Protein AF-A0A660TAH6-F1 (afdb_monomer)

Sequence (270 aa):
MLIKHVTWWMFFILLLLFPSLLIFPMGSRENIINGNNLYKEGNFEDAVLEYTEGLTKKSDYDLYYNRGVSNYKLGQFDKSFSDFEDAATYANTNKDQIKAVYNAGNSNFMMAETVKTENPGQAVDYYSKSVFQFERVLELDPDNADASYNLELSRLRLDEIKQQENEEQQEGDQQSDNESEDGQQDGEKQKSQDGSQQEDQQQQQQDQQQQQQDQQQDQQQNQEAAENSESSYLSKDISPEDILNEEARREEAVQLIISSGSGETVDKDW

Structure (mmCIF, N/CA/C/O backbone):
data_AF-A0A660TAH6-F1
#
_entry.id   AF-A0A660TAH6-F1
#
loop_
_atom_site.group_PDB
_atom_site.id
_atom_site.type_symbol
_atom_site.label_atom_id
_atom_site.label_alt_id
_atom_site.label_comp_id
_atom_site.label_asym_id
_atom_site.label_entity_id
_atom_site.label_seq_id
_atom_site.pdbx_PDB_ins_code
_atom_site.Cartn_x
_atom_site.Cartn_y
_atom_site.Cartn_z
_atom_site.occupancy
_atom_site.B_iso_or_equiv
_atom_site.auth_seq_id
_atom_site.auth_comp_id
_atom_site.auth_asym_id
_atom_site.auth_atom_id
_atom_site.pdbx_PDB_model_num
ATOM 1 N N . MET A 1 1 ? 62.257 -6.921 -48.182 1.00 58.84 1 MET A N 1
ATOM 2 C CA . MET A 1 1 ? 61.148 -7.900 -48.074 1.00 58.84 1 MET A CA 1
ATOM 3 C C . MET A 1 1 ? 60.687 -8.163 -46.628 1.00 58.84 1 MET A C 1
ATOM 5 O O . MET A 1 1 ? 59.969 -9.124 -46.419 1.00 58.84 1 MET A O 1
ATOM 9 N N . LEU A 1 2 ? 60.994 -7.308 -45.636 1.00 56.47 2 LEU A N 1
ATOM 10 C CA . LEU A 1 2 ? 60.616 -7.556 -44.227 1.00 56.47 2 LEU A CA 1
ATOM 11 C C . LEU A 1 2 ? 59.424 -6.733 -43.695 1.00 56.47 2 LEU A C 1
ATOM 13 O O . LEU A 1 2 ? 58.973 -6.970 -42.584 1.00 56.47 2 LEU A O 1
ATOM 17 N N . ILE A 1 3 ? 58.883 -5.788 -44.469 1.00 55.66 3 ILE A N 1
ATOM 18 C CA . ILE A 1 3 ? 57.869 -4.834 -43.968 1.00 55.66 3 ILE A CA 1
ATOM 19 C C . ILE A 1 3 ? 56.427 -5.344 -44.179 1.00 55.66 3 ILE A C 1
ATOM 21 O O . ILE A 1 3 ? 55.500 -4.875 -43.530 1.00 55.66 3 ILE A O 1
ATOM 25 N N . LYS A 1 4 ? 56.213 -6.358 -45.032 1.00 55.53 4 LYS A N 1
ATOM 26 C CA . LYS A 1 4 ? 54.862 -6.845 -45.381 1.00 55.53 4 LYS A CA 1
ATOM 27 C C . LYS A 1 4 ? 54.271 -7.880 -44.409 1.00 55.53 4 LYS A C 1
ATOM 29 O O . LYS A 1 4 ? 53.083 -8.156 -44.502 1.00 55.53 4 LYS A O 1
ATOM 34 N N . HIS A 1 5 ? 55.064 -8.442 -43.490 1.00 57.59 5 HIS A N 1
ATOM 35 C CA . HIS A 1 5 ? 54.592 -9.469 -42.545 1.00 57.59 5 HIS A CA 1
ATOM 36 C C . HIS A 1 5 ? 54.182 -8.917 -41.169 1.00 57.59 5 HIS A C 1
ATOM 38 O O . HIS A 1 5 ? 53.372 -9.538 -40.489 1.00 57.59 5 HIS A O 1
ATOM 44 N N . VAL A 1 6 ? 54.673 -7.735 -40.775 1.00 57.06 6 VAL A N 1
ATOM 45 C CA . VAL A 1 6 ? 54.362 -7.122 -39.465 1.00 57.06 6 VAL A CA 1
ATOM 46 C C . VAL A 1 6 ? 52.969 -6.478 -39.453 1.00 57.06 6 VAL A C 1
ATOM 48 O O . VAL A 1 6 ? 52.284 -6.481 -38.433 1.00 57.06 6 VAL A O 1
ATOM 51 N N . THR A 1 7 ? 52.492 -6.000 -40.605 1.00 55.22 7 THR A N 1
ATOM 52 C CA . THR A 1 7 ? 51.173 -5.359 -40.735 1.00 55.22 7 THR A CA 1
ATOM 53 C C . THR A 1 7 ? 50.003 -6.343 -40.657 1.00 55.22 7 THR A C 1
ATOM 55 O O . THR A 1 7 ? 48.910 -5.947 -40.266 1.00 55.22 7 THR A O 1
ATOM 58 N N . TRP A 1 8 ? 50.222 -7.628 -40.961 1.00 54.28 8 TRP A N 1
ATOM 59 C CA . TRP A 1 8 ? 49.196 -8.673 -40.829 1.00 54.28 8 TRP A CA 1
ATOM 60 C C . TRP A 1 8 ? 48.989 -9.116 -39.373 1.00 54.28 8 TRP A C 1
ATOM 62 O O . TRP A 1 8 ? 47.860 -9.357 -38.956 1.00 54.28 8 TRP A O 1
ATOM 72 N N . TRP A 1 9 ? 50.057 -9.148 -38.568 1.00 53.47 9 TRP A N 1
ATOM 73 C CA . TRP A 1 9 ? 49.976 -9.501 -37.145 1.00 53.47 9 TRP A CA 1
ATOM 74 C C . TRP A 1 9 ? 49.338 -8.397 -36.291 1.00 53.47 9 TRP A C 1
ATOM 76 O O . TRP A 1 9 ? 48.579 -8.699 -35.374 1.00 53.47 9 TRP A O 1
ATOM 86 N N . MET A 1 10 ? 49.552 -7.119 -36.627 1.00 55.16 10 MET A N 1
ATOM 87 C CA . MET A 1 10 ? 48.864 -6.013 -35.943 1.00 55.16 10 MET A CA 1
ATOM 88 C C . MET A 1 10 ? 47.363 -5.932 -36.268 1.00 55.16 10 MET A C 1
ATOM 90 O O . MET A 1 10 ? 46.598 -5.445 -35.441 1.00 55.16 10 MET A O 1
ATOM 94 N N . PHE A 1 11 ? 46.921 -6.447 -37.421 1.00 53.78 11 PHE A N 1
ATOM 95 C CA . PHE A 1 11 ? 45.492 -6.551 -37.751 1.00 53.78 11 PHE A CA 1
ATOM 96 C C . PHE A 1 11 ? 44.803 -7.716 -37.017 1.00 53.78 11 PHE A C 1
ATOM 98 O O . PHE A 1 11 ? 43.630 -7.614 -36.670 1.00 53.78 11 PHE A O 1
ATOM 105 N N . PHE A 1 12 ? 45.534 -8.796 -36.720 1.00 53.62 12 PHE A N 1
ATOM 106 C CA . PHE A 1 12 ? 45.007 -9.952 -35.982 1.00 53.62 12 PHE A CA 1
ATOM 107 C C . PHE A 1 12 ? 44.890 -9.709 -34.466 1.00 53.62 12 PHE A C 1
ATOM 109 O O . PHE A 1 12 ? 44.011 -10.271 -33.819 1.00 53.62 12 PHE A O 1
ATOM 116 N N . ILE A 1 13 ? 45.725 -8.833 -33.895 1.00 55.09 13 ILE A N 1
ATOM 117 C CA . ILE A 1 13 ? 45.677 -8.474 -32.464 1.00 55.09 13 ILE A CA 1
ATOM 118 C C . ILE A 1 13 ? 44.517 -7.510 -32.150 1.00 55.09 13 ILE A C 1
ATOM 120 O O . ILE A 1 13 ? 43.986 -7.532 -31.042 1.00 55.09 13 ILE A O 1
ATOM 124 N N . LEU A 1 14 ? 44.048 -6.724 -33.125 1.00 53.75 14 LEU A N 1
ATOM 125 C CA . LEU A 1 14 ? 42.900 -5.828 -32.932 1.00 53.75 14 LEU A CA 1
ATOM 126 C C . LEU A 1 14 ? 41.551 -6.576 -32.871 1.00 53.75 14 LEU A C 1
ATOM 128 O O . LEU A 1 14 ? 40.584 -6.048 -32.332 1.00 53.75 14 LEU A O 1
ATOM 132 N N . LEU A 1 15 ? 41.491 -7.808 -33.390 1.00 54.38 15 LEU A N 1
ATOM 133 C CA . LEU A 1 15 ? 40.275 -8.632 -33.443 1.00 54.38 15 LEU A CA 1
ATOM 134 C C . LEU A 1 15 ? 40.083 -9.514 -32.191 1.00 54.38 15 LEU A C 1
ATOM 136 O O . LEU A 1 15 ? 39.023 -10.100 -32.004 1.00 54.38 15 LEU A O 1
ATOM 140 N N . LEU A 1 16 ? 41.090 -9.575 -31.310 1.00 54.78 16 LEU A N 1
ATOM 141 C CA . LEU A 1 16 ? 41.059 -10.311 -30.036 1.00 54.78 16 LEU A CA 1
ATOM 142 C C . LEU A 1 16 ? 40.854 -9.407 -28.805 1.00 54.78 16 LEU A C 1
ATOM 144 O O . LEU A 1 16 ? 40.787 -9.913 -27.689 1.00 54.78 16 LEU A O 1
ATOM 148 N N . LEU A 1 17 ? 40.714 -8.089 -28.992 1.00 56.44 17 LEU A N 1
ATOM 149 C CA . LEU A 1 17 ? 40.420 -7.122 -27.920 1.00 56.44 17 LEU A CA 1
ATOM 150 C C . LEU A 1 17 ? 38.947 -6.671 -27.874 1.00 56.44 17 LEU A C 1
ATOM 152 O O . LEU A 1 17 ? 38.614 -5.772 -27.110 1.00 56.44 17 LEU A O 1
ATOM 156 N N . PHE A 1 18 ? 38.065 -7.281 -28.670 1.00 62.78 18 PHE A N 1
ATOM 157 C CA . PHE A 1 18 ? 36.638 -6.939 -28.722 1.00 62.78 18 PHE A CA 1
ATOM 158 C C . PHE A 1 18 ? 35.743 -8.182 -28.911 1.00 62.78 18 PHE A C 1
ATOM 160 O O . PHE A 1 18 ? 35.086 -8.336 -29.939 1.00 62.78 18 PHE A O 1
ATOM 167 N N . PRO A 1 19 ? 35.678 -9.078 -27.912 1.00 57.28 19 PRO A N 1
ATOM 168 C CA . PRO A 1 19 ? 34.374 -9.648 -27.591 1.00 57.28 19 PRO A CA 1
ATOM 169 C C . PRO A 1 19 ? 34.188 -9.717 -26.070 1.00 57.28 19 PRO A C 1
ATOM 171 O O . PRO A 1 19 ? 34.194 -10.787 -25.473 1.00 57.28 19 PRO A O 1
ATOM 174 N N . SER A 1 20 ? 34.059 -8.564 -25.417 1.00 58.59 20 SER A N 1
ATOM 175 C CA . SER A 1 20 ? 33.597 -8.506 -24.018 1.00 58.59 20 SER A CA 1
ATOM 176 C C . SER A 1 20 ? 32.600 -7.384 -23.735 1.00 58.59 20 SER A C 1
ATOM 178 O O . SER A 1 20 ? 32.032 -7.334 -22.650 1.00 58.59 20 SER A O 1
ATOM 180 N N . LEU A 1 21 ? 32.304 -6.525 -24.711 1.00 60.09 21 LEU A N 1
ATOM 181 C CA . LEU A 1 21 ? 31.201 -5.579 -24.623 1.00 60.09 21 LEU A CA 1
ATOM 182 C C . LEU A 1 21 ? 30.120 -6.045 -25.576 1.00 60.09 21 LEU A C 1
ATOM 184 O O . LEU A 1 21 ? 30.284 -5.893 -26.776 1.00 60.09 21 LEU A O 1
ATOM 188 N N . LEU A 1 22 ? 29.087 -6.672 -25.027 1.00 57.16 22 LEU A N 1
ATOM 189 C CA . LEU A 1 22 ? 27.671 -6.539 -25.384 1.00 57.16 22 LEU A CA 1
ATOM 190 C C . LEU A 1 22 ? 26.886 -7.608 -24.596 1.00 57.16 22 LEU A C 1
ATOM 192 O O . LEU A 1 22 ? 26.081 -8.350 -25.147 1.00 57.16 22 LEU A O 1
ATOM 196 N N . ILE A 1 23 ? 27.101 -7.689 -23.276 1.00 58.69 23 ILE A N 1
ATOM 197 C CA . ILE A 1 23 ? 26.006 -8.121 -22.404 1.00 58.69 23 ILE A CA 1
ATOM 198 C C . ILE A 1 23 ? 25.126 -6.879 -22.308 1.00 58.69 23 ILE A C 1
ATOM 200 O O . ILE A 1 23 ? 25.326 -6.036 -21.437 1.00 58.69 23 ILE A O 1
ATOM 204 N N . PHE A 1 24 ? 24.223 -6.695 -23.273 1.00 55.75 24 PHE A N 1
ATOM 205 C CA . PHE A 1 24 ? 23.071 -5.852 -22.995 1.00 55.75 24 PHE A CA 1
ATOM 206 C C . PHE A 1 24 ? 22.333 -6.578 -21.873 1.00 55.75 24 PHE A C 1
ATOM 208 O O . PHE A 1 24 ? 21.922 -7.719 -22.102 1.00 55.75 24 PHE A O 1
ATOM 215 N N . PRO A 1 25 ? 22.205 -6.007 -20.662 1.00 56.75 25 PRO A N 1
ATOM 216 C CA . PRO A 1 25 ? 21.247 -6.558 -19.725 1.00 56.75 25 PRO A CA 1
ATOM 217 C C . PRO A 1 25 ? 19.919 -6.600 -20.481 1.00 56.75 25 PRO A C 1
ATOM 219 O O . PRO A 1 25 ? 19.470 -5.559 -20.970 1.00 56.75 25 PRO A O 1
ATOM 222 N N . MET A 1 26 ? 19.339 -7.794 -20.663 1.00 56.72 26 MET A N 1
ATOM 223 C CA . MET A 1 26 ? 17.926 -7.875 -21.020 1.00 56.72 26 MET A CA 1
ATOM 224 C C . MET A 1 26 ? 17.222 -7.077 -19.932 1.00 56.72 26 MET A C 1
ATOM 226 O O . MET A 1 26 ? 17.282 -7.436 -18.756 1.00 56.72 26 MET A O 1
ATOM 230 N N . GLY A 1 27 ? 16.758 -5.885 -20.304 1.00 66.69 27 GLY A N 1
ATOM 231 C CA . GLY A 1 27 ? 16.282 -4.916 -19.335 1.00 66.69 27 GLY A CA 1
ATOM 232 C C . GLY A 1 27 ? 15.100 -5.502 -18.578 1.00 66.69 27 GLY A C 1
ATOM 233 O O . GLY A 1 27 ? 14.343 -6.298 -19.131 1.00 66.69 27 GLY A O 1
ATOM 234 N N . SER A 1 28 ? 14.893 -5.035 -17.350 1.00 84.75 28 SER A N 1
ATOM 235 C CA . SER A 1 28 ? 13.688 -5.294 -16.548 1.00 84.75 28 SER A CA 1
ATOM 236 C C . SER A 1 28 ? 12.370 -5.091 -17.314 1.00 84.75 28 SER A C 1
ATOM 238 O O . SER A 1 28 ? 11.336 -5.613 -16.918 1.00 84.75 28 SER A O 1
ATOM 240 N N . ARG A 1 29 ? 12.405 -4.369 -18.441 1.00 88.88 29 ARG A N 1
ATOM 241 C CA . ARG A 1 29 ? 11.282 -4.129 -19.348 1.00 88.88 29 ARG A CA 1
ATOM 242 C C . ARG A 1 29 ? 10.577 -5.395 -19.840 1.00 88.88 29 ARG A C 1
ATOM 244 O O . ARG A 1 29 ? 9.362 -5.352 -19.990 1.00 88.88 29 ARG A O 1
ATOM 251 N N . GLU A 1 30 ? 11.297 -6.480 -20.122 1.00 92.00 30 GLU A N 1
ATOM 252 C CA . GLU A 1 30 ? 10.646 -7.730 -20.551 1.00 92.00 30 GLU A CA 1
ATOM 253 C C . GLU A 1 30 ? 9.786 -8.310 -19.423 1.00 92.00 30 GLU A C 1
ATOM 255 O O . GLU A 1 30 ? 8.615 -8.604 -19.640 1.00 92.00 30 GLU A O 1
ATOM 260 N N . ASN A 1 31 ? 10.325 -8.348 -18.202 1.00 95.44 31 ASN A N 1
ATOM 261 C CA . ASN A 1 31 ? 9.593 -8.789 -17.017 1.00 95.44 31 ASN A CA 1
ATOM 262 C C . ASN A 1 31 ? 8.392 -7.887 -16.698 1.00 95.44 31 ASN A C 1
ATOM 264 O O . ASN A 1 31 ? 7.341 -8.392 -16.322 1.00 95.44 31 ASN A O 1
ATOM 268 N N . ILE A 1 32 ? 8.505 -6.567 -16.907 1.00 91.94 32 ILE A N 1
ATOM 269 C CA . ILE A 1 32 ? 7.355 -5.654 -16.785 1.00 91.94 32 ILE A CA 1
ATOM 270 C C . ILE A 1 32 ? 6.255 -6.047 -17.780 1.00 91.94 32 ILE A C 1
ATOM 272 O O . ILE A 1 32 ? 5.092 -6.133 -17.404 1.00 91.94 32 ILE A O 1
ATOM 276 N N . ILE A 1 33 ? 6.597 -6.298 -19.048 1.00 93.38 33 ILE A N 1
ATOM 277 C CA . ILE A 1 33 ? 5.606 -6.652 -20.077 1.00 93.38 33 ILE A CA 1
ATOM 278 C C . ILE A 1 33 ? 4.949 -8.002 -19.766 1.00 93.38 33 ILE A C 1
ATOM 280 O O . ILE A 1 33 ? 3.723 -8.097 -19.808 1.00 93.38 33 ILE A O 1
ATOM 284 N N . ASN A 1 34 ? 5.742 -9.024 -19.442 1.00 94.06 34 ASN A N 1
ATOM 285 C CA . ASN A 1 34 ? 5.233 -10.361 -19.136 1.00 94.06 34 ASN A CA 1
ATOM 286 C C . ASN A 1 34 ? 4.364 -10.349 -17.876 1.00 94.06 34 ASN A C 1
ATOM 288 O O . ASN A 1 34 ? 3.230 -10.821 -17.919 1.00 94.06 34 ASN A O 1
ATOM 292 N N . GLY A 1 35 ? 4.850 -9.729 -16.796 1.00 95.31 35 GLY A N 1
ATOM 293 C CA . GLY A 1 35 ? 4.089 -9.565 -15.561 1.00 95.31 35 GLY A CA 1
ATOM 294 C C . GLY A 1 35 ? 2.781 -8.804 -15.782 1.00 95.31 35 GLY A C 1
ATOM 295 O O . GLY A 1 35 ? 1.736 -9.235 -15.302 1.00 95.31 35 GLY A O 1
ATOM 296 N N . ASN A 1 36 ? 2.792 -7.732 -16.584 1.00 91.75 36 ASN A N 1
ATOM 297 C CA . ASN A 1 36 ? 1.577 -6.972 -16.892 1.00 91.75 36 ASN A CA 1
ATOM 298 C C . ASN A 1 36 ? 0.557 -7.812 -17.673 1.00 91.75 36 ASN A C 1
ATOM 300 O O . ASN A 1 36 ? -0.644 -7.668 -17.455 1.00 91.75 36 ASN A O 1
ATOM 304 N N . ASN A 1 37 ? 1.011 -8.671 -18.591 1.00 92.88 37 ASN A N 1
ATOM 305 C CA . ASN A 1 37 ? 0.124 -9.572 -19.329 1.00 92.88 37 ASN A CA 1
ATOM 306 C C . ASN A 1 37 ? -0.504 -10.613 -18.395 1.00 92.88 37 ASN A C 1
ATOM 308 O O . ASN A 1 37 ? -1.720 -10.775 -18.414 1.00 92.88 37 ASN A O 1
ATOM 312 N N . LEU A 1 38 ? 0.297 -11.239 -17.527 1.00 94.12 38 LEU A N 1
ATOM 313 C CA . LEU A 1 38 ? -0.190 -12.191 -16.524 1.00 94.12 38 LEU A CA 1
ATOM 314 C C . LEU A 1 38 ? -1.198 -11.543 -15.572 1.00 94.12 38 LEU A C 1
ATOM 316 O O . LEU A 1 38 ? -2.254 -12.112 -15.309 1.00 94.12 38 LEU A O 1
ATOM 320 N N . TYR A 1 39 ? -0.930 -10.313 -15.129 1.00 92.50 39 TYR A N 1
ATOM 321 C CA . TYR A 1 39 ? -1.874 -9.555 -14.313 1.00 92.50 39 TYR A CA 1
ATOM 322 C C . TYR A 1 39 ? -3.206 -9.332 -15.038 1.00 92.50 39 TYR A C 1
ATOM 324 O O . TYR A 1 39 ? -4.266 -9.547 -14.457 1.00 92.50 39 TYR A O 1
ATOM 332 N N . LYS A 1 40 ? -3.174 -8.913 -16.313 1.00 89.25 40 LYS A N 1
ATOM 333 C CA . LYS A 1 40 ? -4.391 -8.709 -17.123 1.00 89.25 40 LYS A CA 1
ATOM 334 C C . LYS A 1 40 ? -5.201 -9.998 -17.294 1.00 89.25 40 LYS A C 1
ATOM 336 O O . LYS A 1 40 ? -6.415 -9.931 -17.464 1.00 89.25 40 LYS A O 1
ATOM 341 N N . GLU A 1 41 ? -4.538 -11.149 -17.265 1.00 92.31 41 GLU A N 1
ATOM 342 C CA . GLU A 1 41 ? -5.166 -12.473 -17.309 1.00 92.31 41 GLU A CA 1
ATOM 343 C C . GLU A 1 41 ? -5.708 -12.933 -15.942 1.00 92.31 41 GLU A C 1
ATOM 345 O O . GLU A 1 41 ? -6.374 -13.962 -15.874 1.00 92.31 41 GLU A O 1
ATOM 350 N N . GLY A 1 42 ? -5.458 -12.178 -14.864 1.00 89.06 42 GLY A N 1
ATOM 351 C CA . GLY A 1 42 ? -5.821 -12.540 -13.490 1.00 89.06 42 GLY A CA 1
ATOM 352 C C . GLY A 1 42 ? -4.835 -13.498 -12.813 1.00 89.06 42 GLY A C 1
ATOM 353 O O . GLY A 1 42 ? -5.067 -13.911 -11.681 1.00 89.06 42 GLY A O 1
ATOM 354 N N . ASN A 1 43 ? -3.723 -13.834 -13.475 1.00 96.81 43 ASN A N 1
ATOM 355 C CA . ASN A 1 43 ? -2.677 -14.716 -12.955 1.00 96.81 43 ASN A CA 1
ATOM 356 C C . ASN A 1 43 ? -1.709 -13.912 -12.071 1.00 96.81 43 ASN A C 1
ATOM 358 O O . ASN A 1 43 ? -0.561 -13.649 -12.442 1.00 96.81 43 ASN A O 1
ATOM 362 N N . PHE A 1 44 ? -2.192 -13.453 -10.916 1.00 92.00 44 PHE A N 1
ATOM 363 C CA . PHE A 1 44 ? -1.457 -12.515 -10.064 1.00 92.00 44 PHE A CA 1
ATOM 364 C C . PHE A 1 44 ? -0.203 -13.132 -9.430 1.00 92.00 44 PHE A C 1
ATOM 366 O O . PHE A 1 44 ? 0.809 -12.444 -9.311 1.00 92.00 44 PHE A O 1
ATOM 373 N N . GLU A 1 45 ? -0.216 -14.417 -9.067 1.00 98.31 45 GLU A N 1
ATOM 374 C CA . GLU A 1 45 ? 0.961 -15.106 -8.527 1.00 98.31 45 GLU A CA 1
ATOM 375 C C . GLU A 1 45 ? 2.103 -15.158 -9.545 1.00 98.31 45 GLU A C 1
ATOM 377 O O . GLU A 1 45 ? 3.243 -14.820 -9.219 1.00 98.31 45 GLU A O 1
ATOM 382 N N . ASP A 1 46 ? 1.797 -15.524 -10.791 1.00 97.88 46 ASP A N 1
ATOM 383 C CA . ASP A 1 46 ? 2.791 -15.572 -11.8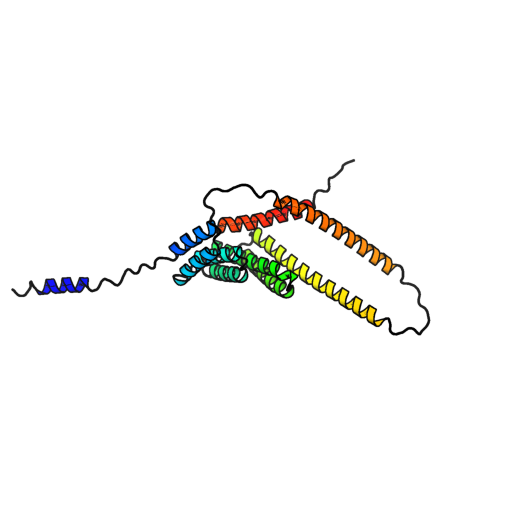63 1.00 97.88 46 ASP A CA 1
ATOM 384 C C . ASP A 1 46 ? 3.278 -14.160 -12.220 1.00 97.88 46 ASP A C 1
ATOM 386 O O . ASP A 1 46 ? 4.470 -13.955 -12.462 1.00 97.88 46 ASP A O 1
ATOM 390 N N . ALA A 1 47 ? 2.395 -13.156 -12.170 1.00 97.44 47 ALA A N 1
ATOM 391 C CA . ALA A 1 47 ? 2.793 -11.760 -12.327 1.00 97.44 47 ALA A CA 1
ATOM 392 C C . ALA A 1 47 ? 3.808 -11.338 -11.247 1.00 97.44 47 ALA A C 1
ATOM 394 O O . ALA A 1 47 ? 4.845 -10.753 -11.567 1.00 97.44 47 ALA A O 1
ATOM 395 N N . VAL A 1 48 ? 3.570 -11.694 -9.976 1.00 98.56 48 VAL A N 1
ATOM 396 C CA . VAL A 1 48 ? 4.515 -11.443 -8.871 1.00 98.56 48 VAL A CA 1
ATOM 397 C C . VAL A 1 48 ? 5.874 -12.096 -9.133 1.00 98.56 48 VAL A C 1
ATOM 399 O O . VAL A 1 48 ? 6.906 -11.479 -8.839 1.00 98.56 48 VAL A O 1
ATOM 402 N N . LEU A 1 49 ? 5.902 -13.315 -9.682 1.00 98.31 49 LEU A N 1
ATOM 403 C CA . LEU A 1 49 ? 7.148 -14.004 -10.030 1.00 98.31 49 LEU A CA 1
ATOM 404 C C . LEU A 1 49 ? 7.921 -13.260 -11.124 1.00 98.31 49 LEU A C 1
ATOM 406 O O . LEU A 1 49 ? 9.113 -13.004 -10.943 1.00 98.31 49 LEU A O 1
ATOM 410 N N . GLU A 1 50 ? 7.248 -12.840 -12.197 1.00 97.75 50 GLU A N 1
ATOM 411 C CA . GLU A 1 50 ? 7.864 -12.061 -13.277 1.00 97.75 50 GLU A CA 1
ATOM 412 C C . GLU A 1 50 ? 8.452 -10.744 -12.766 1.00 97.75 50 GLU A C 1
ATOM 414 O O . GLU A 1 50 ? 9.626 -10.446 -13.006 1.00 97.75 50 GLU A O 1
ATOM 419 N N . TYR A 1 51 ? 7.688 -9.969 -11.991 1.00 97.94 51 TYR A N 1
ATOM 420 C CA . TYR A 1 51 ? 8.208 -8.720 -11.433 1.00 97.94 51 TYR A CA 1
ATOM 421 C C . TYR A 1 51 ? 9.372 -8.964 -10.471 1.00 97.94 51 TYR A C 1
ATOM 423 O O . TYR A 1 51 ? 10.350 -8.217 -10.479 1.00 97.94 51 TYR A O 1
ATOM 431 N N . THR A 1 52 ? 9.311 -10.035 -9.674 1.00 98.31 52 THR A N 1
ATOM 432 C CA . THR A 1 52 ? 10.405 -10.420 -8.775 1.00 98.31 52 THR A CA 1
ATOM 433 C C . THR A 1 52 ? 11.672 -10.748 -9.555 1.00 98.31 52 THR A C 1
ATOM 435 O O . THR A 1 52 ? 12.744 -10.274 -9.179 1.00 98.31 52 THR A O 1
ATOM 438 N N . GLU A 1 53 ? 11.572 -11.486 -10.663 1.00 96.75 53 GLU A N 1
ATOM 439 C CA . GLU A 1 53 ? 12.715 -11.736 -11.543 1.00 96.75 53 GLU A CA 1
ATOM 440 C C . GLU A 1 53 ? 13.262 -10.424 -12.124 1.00 96.75 53 GLU A C 1
ATOM 442 O O . GLU A 1 53 ? 14.476 -10.198 -12.103 1.00 96.75 53 GLU A O 1
ATOM 447 N N . GLY A 1 54 ? 12.388 -9.518 -12.567 1.00 96.62 54 GLY A N 1
ATOM 448 C CA . GLY A 1 54 ? 12.779 -8.187 -13.028 1.00 96.62 54 GLY A CA 1
ATOM 449 C C . GLY A 1 54 ? 13.580 -7.408 -11.979 1.00 96.62 54 GLY A C 1
ATOM 450 O O . GLY A 1 54 ? 14.622 -6.826 -12.302 1.00 96.62 54 GLY A O 1
ATOM 451 N N . LEU A 1 55 ? 13.149 -7.457 -10.715 1.00 96.81 55 LEU A N 1
ATOM 452 C CA . LEU A 1 55 ? 13.807 -6.774 -9.596 1.00 96.81 55 LEU A CA 1
ATOM 453 C C . LEU A 1 55 ? 15.192 -7.351 -9.283 1.00 96.81 55 LEU A C 1
ATOM 455 O O . LEU A 1 55 ? 16.056 -6.614 -8.812 1.00 96.81 55 LEU A O 1
ATOM 459 N N . THR A 1 56 ? 15.463 -8.621 -9.616 1.00 96.31 56 THR A N 1
ATOM 460 C CA . THR A 1 56 ? 16.829 -9.178 -9.515 1.00 96.31 56 THR A CA 1
ATOM 461 C C . THR A 1 56 ? 17.805 -8.550 -10.514 1.00 96.31 56 THR A C 1
ATOM 463 O O . THR A 1 56 ? 19.016 -8.558 -10.284 1.00 96.31 56 THR A O 1
ATOM 466 N N . LYS A 1 57 ? 17.294 -8.001 -11.624 1.00 94.44 57 LYS A N 1
ATOM 467 C CA . LYS A 1 57 ? 18.092 -7.382 -12.694 1.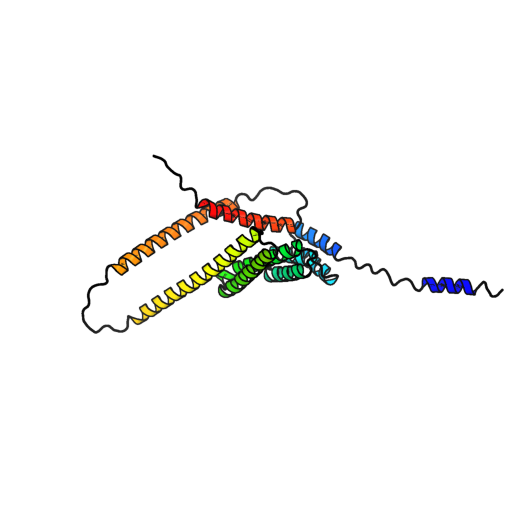00 94.44 57 LYS A CA 1
ATOM 468 C C . LYS A 1 57 ? 18.309 -5.897 -12.424 1.00 94.44 57 LYS A C 1
ATOM 470 O O . LYS A 1 57 ? 19.412 -5.390 -12.634 1.00 94.44 57 LYS A O 1
ATOM 475 N N . LYS A 1 58 ? 17.256 -5.193 -11.999 1.00 93.00 58 LYS A N 1
ATOM 476 C CA . LYS A 1 58 ? 17.286 -3.758 -11.702 1.00 93.00 58 LYS A CA 1
ATOM 477 C C . LYS A 1 58 ? 16.123 -3.374 -10.783 1.00 93.00 58 LYS A C 1
ATOM 479 O O . LYS A 1 58 ? 14.972 -3.607 -11.136 1.00 93.00 58 LYS A O 1
ATOM 484 N N . SER A 1 59 ? 16.426 -2.685 -9.684 1.00 94.88 59 SER A N 1
ATOM 485 C CA . SER A 1 59 ? 15.426 -1.963 -8.891 1.00 94.88 59 SER A CA 1
ATOM 486 C C . SER A 1 59 ? 14.785 -0.850 -9.721 1.00 94.88 59 SER A C 1
ATOM 488 O O . SER A 1 59 ? 15.483 -0.001 -10.285 1.00 94.88 59 SER A O 1
ATOM 490 N N . ASP A 1 60 ? 13.462 -0.879 -9.835 1.00 94.19 60 ASP A N 1
ATOM 491 C CA . ASP A 1 60 ? 12.713 -0.019 -10.745 1.00 94.19 60 ASP A CA 1
ATOM 492 C C . ASP A 1 60 ? 11.312 0.250 -10.191 1.00 94.19 60 ASP A C 1
ATOM 494 O O . ASP A 1 60 ? 10.680 -0.667 -9.664 1.00 94.19 60 ASP A O 1
ATOM 498 N N . TYR A 1 61 ? 10.843 1.493 -10.324 1.00 95.88 61 TYR A N 1
ATOM 499 C CA . TYR A 1 61 ? 9.517 1.910 -9.868 1.00 95.88 61 TYR A CA 1
ATOM 500 C C . TYR A 1 61 ? 8.412 1.001 -10.411 1.00 95.88 61 TYR A C 1
ATOM 502 O O . TYR A 1 61 ? 7.624 0.492 -9.621 1.00 95.88 61 TYR A O 1
ATOM 510 N N . ASP A 1 62 ? 8.384 0.745 -11.726 1.00 95.00 62 ASP A N 1
ATOM 511 C CA . ASP A 1 62 ? 7.287 -0.000 -12.359 1.00 95.00 62 ASP A CA 1
ATOM 512 C C . ASP A 1 62 ? 7.229 -1.441 -11.840 1.00 95.00 62 ASP A C 1
ATOM 514 O O . ASP A 1 62 ? 6.156 -1.998 -11.628 1.00 95.00 62 ASP A O 1
ATOM 518 N N . LEU A 1 63 ? 8.395 -2.049 -11.606 1.00 96.94 63 LEU A N 1
ATOM 519 C CA . LEU A 1 63 ? 8.479 -3.409 -11.086 1.00 96.94 63 LEU A CA 1
ATOM 520 C C . LEU A 1 63 ? 7.972 -3.507 -9.646 1.00 96.94 63 LEU A C 1
ATOM 522 O O . LEU A 1 63 ? 7.191 -4.406 -9.344 1.00 96.94 63 LEU A O 1
ATOM 526 N N . TYR A 1 64 ? 8.410 -2.602 -8.766 1.00 98.44 64 TYR A N 1
ATOM 527 C CA . TYR A 1 64 ? 7.932 -2.573 -7.385 1.00 98.44 64 TYR A CA 1
ATOM 528 C C . TYR A 1 64 ? 6.443 -2.248 -7.329 1.00 98.44 64 TYR A C 1
ATOM 530 O O . TYR A 1 64 ? 5.682 -2.984 -6.710 1.00 98.44 64 TYR A O 1
ATOM 538 N N . TYR A 1 65 ? 6.009 -1.209 -8.044 1.00 97.31 65 TYR A N 1
ATOM 539 C CA . TYR A 1 65 ? 4.615 -0.788 -8.071 1.00 97.31 65 TYR A CA 1
ATOM 540 C C . TYR A 1 65 ? 3.706 -1.916 -8.570 1.00 97.31 65 TYR A C 1
ATOM 542 O O . TYR A 1 65 ? 2.771 -2.300 -7.874 1.00 97.31 65 TYR A O 1
ATOM 550 N N . ASN A 1 66 ? 4.008 -2.524 -9.721 1.00 96.50 66 ASN A N 1
ATOM 551 C CA . ASN A 1 66 ? 3.151 -3.569 -10.287 1.00 96.50 66 ASN A CA 1
ATOM 552 C C . ASN A 1 66 ? 3.167 -4.862 -9.458 1.00 96.50 66 ASN A C 1
ATOM 554 O O . ASN A 1 66 ? 2.140 -5.548 -9.368 1.00 96.50 66 ASN A O 1
ATOM 558 N N . ARG A 1 67 ? 4.292 -5.192 -8.807 1.00 98.44 67 ARG A N 1
ATOM 559 C CA . ARG A 1 67 ? 4.337 -6.304 -7.849 1.00 98.44 67 ARG A CA 1
ATOM 560 C C . ARG A 1 67 ? 3.493 -6.013 -6.614 1.00 98.44 67 ARG A C 1
ATOM 562 O O . ARG A 1 67 ? 2.739 -6.892 -6.207 1.00 98.44 67 ARG A O 1
ATOM 569 N N . GLY A 1 68 ? 3.539 -4.783 -6.102 1.00 97.62 68 GLY A N 1
ATOM 570 C CA . GLY A 1 68 ? 2.687 -4.319 -5.009 1.00 97.62 68 GLY A CA 1
ATOM 571 C C . GLY A 1 68 ? 1.208 -4.458 -5.348 1.00 97.62 68 GLY A C 1
ATOM 572 O O . GLY A 1 68 ? 0.474 -5.122 -4.623 1.00 97.62 68 GLY A O 1
ATOM 573 N N . VAL A 1 69 ? 0.791 -3.971 -6.521 1.00 94.88 69 VAL A N 1
ATOM 574 C CA . VAL A 1 69 ? -0.589 -4.123 -7.019 1.00 94.88 69 VAL A CA 1
ATOM 575 C C . VAL A 1 69 ? -0.997 -5.601 -7.117 1.00 94.88 69 VAL A C 1
ATOM 577 O O . VAL A 1 69 ? -2.117 -5.965 -6.765 1.00 94.88 69 VAL A O 1
ATOM 580 N N . SER A 1 70 ? -0.100 -6.475 -7.574 1.00 95.50 70 SER A N 1
ATOM 581 C CA . SER A 1 70 ? -0.382 -7.916 -7.672 1.00 95.50 70 SER A CA 1
ATOM 582 C C . SER A 1 70 ? -0.501 -8.569 -6.294 1.00 95.50 70 SER A C 1
ATOM 584 O O . SER A 1 70 ? -1.418 -9.349 -6.059 1.00 95.50 70 SER A O 1
ATOM 586 N N . ASN A 1 71 ? 0.374 -8.208 -5.354 1.00 97.75 71 ASN A N 1
ATOM 587 C CA . ASN A 1 71 ? 0.292 -8.654 -3.965 1.00 97.75 71 ASN A CA 1
ATOM 588 C C . ASN A 1 71 ? -0.995 -8.165 -3.285 1.00 97.75 71 ASN A C 1
ATOM 590 O O . ASN A 1 71 ? -1.610 -8.934 -2.551 1.00 97.75 71 ASN A O 1
ATOM 594 N N . TYR A 1 72 ? -1.443 -6.938 -3.568 1.00 94.12 72 TYR A N 1
ATOM 595 C CA . TYR A 1 72 ? -2.719 -6.411 -3.081 1.00 94.12 72 TYR A CA 1
ATOM 596 C C . TYR A 1 72 ? -3.894 -7.275 -3.549 1.00 94.12 72 TYR A C 1
ATOM 598 O O . TYR A 1 72 ? -4.709 -7.705 -2.739 1.00 94.12 72 TYR A O 1
ATOM 606 N N . LYS A 1 73 ? -3.937 -7.610 -4.847 1.00 91.88 73 LYS A N 1
ATOM 607 C CA . LYS A 1 73 ? -4.969 -8.488 -5.427 1.00 91.88 73 LYS A CA 1
ATOM 608 C C . LYS A 1 73 ? -4.983 -9.894 -4.832 1.00 91.88 73 LYS A C 1
ATOM 610 O O . LYS A 1 73 ? -6.028 -10.532 -4.801 1.00 91.88 73 LYS A O 1
ATOM 615 N N . LEU A 1 74 ? -3.842 -10.361 -4.338 1.00 93.44 74 LEU A N 1
ATOM 616 C CA . LEU A 1 74 ? -3.709 -11.642 -3.646 1.00 93.44 74 LEU A CA 1
ATOM 617 C C . LEU A 1 74 ? -4.067 -11.574 -2.151 1.00 93.44 74 LEU A C 1
ATOM 619 O O . LEU A 1 74 ? -3.894 -12.570 -1.448 1.00 93.44 74 LEU A O 1
ATOM 623 N N . GLY A 1 75 ? -4.481 -10.411 -1.635 1.00 88.81 75 GLY A N 1
ATOM 624 C CA . GLY A 1 75 ? -4.686 -10.184 -0.201 1.00 88.81 75 GLY A CA 1
ATOM 625 C C . GLY A 1 75 ? -3.387 -10.195 0.615 1.00 88.81 75 GLY A C 1
ATOM 626 O O . GLY A 1 75 ? -3.410 -10.267 1.840 1.00 88.81 75 GLY A O 1
ATOM 627 N N . GLN A 1 76 ? -2.225 -10.139 -0.042 1.00 97.56 76 GLN A N 1
ATOM 628 C CA . GLN A 1 76 ? -0.907 -10.147 0.597 1.00 97.56 76 GLN A CA 1
ATOM 629 C C . GLN A 1 76 ? -0.513 -8.719 0.990 1.00 97.56 76 GLN A C 1
ATOM 631 O O . GLN A 1 76 ? 0.496 -8.180 0.525 1.00 97.56 76 GLN A O 1
ATOM 636 N N . PHE A 1 77 ? -1.333 -8.098 1.836 1.00 93.81 77 PHE A N 1
ATOM 637 C CA . PHE A 1 77 ? -1.291 -6.663 2.109 1.00 93.81 77 PHE A CA 1
ATOM 638 C C . PHE A 1 77 ? 0.031 -6.179 2.722 1.00 93.81 77 PHE A C 1
ATOM 640 O O . PHE A 1 77 ? 0.535 -5.137 2.308 1.00 93.81 77 PHE A O 1
ATOM 647 N N . ASP A 1 78 ? 0.675 -6.958 3.597 1.00 97.12 78 ASP A N 1
ATOM 648 C CA . ASP A 1 78 ? 2.005 -6.609 4.128 1.00 97.12 78 ASP A CA 1
ATOM 649 C C . ASP A 1 78 ? 3.082 -6.543 3.026 1.00 97.12 78 ASP A C 1
ATOM 651 O O . ASP A 1 78 ? 3.934 -5.652 3.017 1.00 97.12 78 ASP A O 1
ATOM 655 N N . LYS A 1 79 ? 3.050 -7.478 2.064 1.00 98.44 79 LYS A N 1
ATOM 656 C CA . LYS A 1 79 ? 3.994 -7.476 0.932 1.00 98.44 79 LYS A CA 1
ATOM 657 C C . LYS A 1 79 ? 3.687 -6.342 -0.034 1.00 98.44 79 LYS A C 1
ATOM 659 O O . LYS A 1 79 ? 4.610 -5.688 -0.506 1.00 98.44 79 LYS A O 1
ATOM 664 N N . SER A 1 80 ? 2.400 -6.105 -0.283 1.00 96.81 80 SER A N 1
ATOM 665 C CA . SER A 1 80 ? 1.910 -4.976 -1.071 1.00 96.81 80 SER A CA 1
ATOM 666 C C . SER A 1 80 ? 2.420 -3.650 -0.510 1.00 96.81 80 SER A C 1
ATOM 668 O O . SER A 1 80 ? 3.020 -2.860 -1.232 1.00 96.81 80 SER A O 1
ATOM 670 N N . PHE A 1 81 ? 2.277 -3.448 0.801 1.00 98.00 81 PHE A N 1
ATOM 671 C CA . PHE A 1 81 ? 2.800 -2.279 1.497 1.00 98.00 81 PHE A CA 1
ATOM 672 C C . PHE A 1 81 ? 4.313 -2.111 1.297 1.00 98.00 81 PHE A C 1
ATOM 674 O O . PHE A 1 81 ? 4.760 -1.036 0.899 1.00 98.00 81 PHE A O 1
ATOM 681 N N . SER A 1 82 ? 5.096 -3.172 1.528 1.00 98.62 82 SER A N 1
ATOM 682 C CA . SER A 1 82 ? 6.553 -3.124 1.348 1.00 98.62 82 SER A CA 1
ATOM 683 C C . SER A 1 82 ? 6.945 -2.770 -0.088 1.00 98.62 82 SER A C 1
ATOM 685 O O . SER A 1 82 ? 7.860 -1.978 -0.296 1.00 98.62 82 SER A O 1
ATOM 687 N N . ASP A 1 83 ? 6.254 -3.343 -1.072 1.00 98.75 83 ASP A N 1
ATOM 688 C CA . ASP A 1 83 ? 6.490 -3.058 -2.484 1.00 98.75 83 ASP A CA 1
ATOM 689 C C . ASP A 1 83 ? 6.148 -1.608 -2.839 1.00 98.75 83 ASP A C 1
ATOM 691 O O . ASP A 1 83 ? 6.869 -0.976 -3.608 1.00 98.75 83 ASP A O 1
ATOM 695 N N . PHE A 1 84 ? 5.085 -1.047 -2.264 1.00 98.31 84 PHE A N 1
ATOM 696 C CA . PHE A 1 84 ? 4.728 0.348 -2.493 1.00 98.31 84 PHE A CA 1
ATOM 697 C C . PHE A 1 84 ? 5.681 1.338 -1.809 1.00 98.31 84 PHE A C 1
ATOM 699 O O . PHE A 1 84 ? 5.984 2.375 -2.395 1.00 98.31 84 PHE A O 1
ATOM 706 N N . GLU A 1 85 ? 6.227 1.024 -0.634 1.00 98.56 85 GLU A N 1
ATOM 707 C CA . GLU A 1 85 ? 7.286 1.840 -0.013 1.00 98.56 85 GLU A CA 1
ATOM 708 C C . GLU A 1 85 ? 8.580 1.825 -0.847 1.00 98.56 85 GLU A C 1
ATOM 710 O O . GLU A 1 85 ? 9.201 2.874 -1.072 1.00 98.56 85 GLU A O 1
ATOM 715 N N . ASP A 1 86 ? 8.957 0.663 -1.386 1.00 98.62 86 ASP A N 1
ATOM 716 C CA . ASP A 1 86 ? 10.066 0.569 -2.335 1.00 98.62 86 ASP A CA 1
ATOM 717 C C . ASP A 1 86 ? 9.749 1.356 -3.619 1.00 98.62 86 ASP A C 1
ATOM 719 O O . ASP A 1 86 ? 10.568 2.158 -4.073 1.00 98.62 86 ASP A O 1
ATOM 723 N N . ALA A 1 87 ? 8.543 1.226 -4.180 1.00 98.31 87 ALA A N 1
ATOM 724 C CA . ALA A 1 87 ? 8.127 2.002 -5.347 1.00 98.31 87 ALA A CA 1
ATOM 725 C C . ALA A 1 87 ? 8.232 3.513 -5.084 1.00 98.31 87 ALA A C 1
ATOM 727 O O . ALA A 1 87 ? 8.838 4.229 -5.878 1.00 98.31 87 ALA A O 1
ATOM 728 N N . ALA A 1 88 ? 7.746 4.002 -3.941 1.00 97.81 88 ALA A N 1
ATOM 729 C CA . ALA A 1 88 ? 7.868 5.408 -3.557 1.00 97.81 88 ALA A CA 1
ATOM 730 C C . ALA A 1 88 ? 9.336 5.868 -3.466 1.00 97.81 88 ALA A C 1
ATOM 732 O O . ALA A 1 88 ? 9.644 7.011 -3.807 1.00 97.81 88 ALA A O 1
ATOM 733 N N . THR A 1 89 ? 10.247 4.978 -3.058 1.00 98.31 89 THR A N 1
ATOM 734 C CA . THR A 1 89 ? 11.697 5.232 -2.998 1.00 98.31 89 THR A CA 1
ATOM 735 C C . THR A 1 89 ? 12.334 5.333 -4.388 1.00 98.31 89 THR A C 1
ATOM 737 O O . THR A 1 89 ? 13.221 6.161 -4.601 1.00 98.31 89 THR A O 1
ATOM 740 N N . TYR A 1 90 ? 11.888 4.514 -5.346 1.00 97.25 90 TYR A N 1
ATOM 741 C CA . TYR A 1 90 ? 12.399 4.495 -6.726 1.00 97.25 90 TYR A CA 1
ATOM 742 C C . TYR A 1 90 ? 11.598 5.372 -7.702 1.00 97.25 90 TYR A C 1
ATOM 744 O O . TYR A 1 90 ? 11.874 5.358 -8.906 1.00 97.25 90 TYR A O 1
ATOM 752 N N . ALA A 1 91 ? 10.622 6.136 -7.210 1.00 96.81 91 ALA A N 1
ATOM 753 C CA . ALA A 1 91 ? 9.788 7.012 -8.018 1.00 96.81 91 ALA A CA 1
ATOM 754 C C . ALA A 1 91 ? 10.623 8.077 -8.753 1.00 96.81 91 ALA A C 1
ATOM 756 O O . ALA A 1 91 ? 11.483 8.742 -8.177 1.00 96.81 91 ALA A O 1
ATOM 757 N N . ASN A 1 92 ? 10.338 8.269 -10.045 1.00 93.94 92 ASN A N 1
ATOM 758 C CA . ASN A 1 92 ? 11.020 9.275 -10.870 1.00 93.94 92 ASN A CA 1
ATOM 759 C C . ASN A 1 92 ? 10.285 10.622 -10.890 1.00 93.94 92 ASN A C 1
ATOM 761 O O . ASN A 1 92 ? 10.841 11.628 -11.335 1.00 93.94 92 ASN A O 1
ATOM 765 N N . THR A 1 93 ? 9.025 10.643 -10.453 1.00 95.94 93 THR A N 1
ATOM 766 C CA . THR A 1 93 ? 8.174 11.831 -10.446 1.00 95.94 93 THR A CA 1
ATOM 767 C C . THR A 1 93 ? 7.386 11.922 -9.144 1.00 95.94 93 THR A C 1
ATOM 769 O O . THR A 1 93 ? 7.084 10.904 -8.523 1.00 95.94 93 THR A O 1
ATOM 772 N N . ASN A 1 94 ? 6.982 13.138 -8.763 1.00 93.88 94 ASN A N 1
ATOM 773 C CA . ASN A 1 94 ? 6.086 13.331 -7.618 1.00 93.88 94 ASN A CA 1
ATOM 774 C C . ASN A 1 94 ? 4.771 12.566 -7.802 1.00 93.88 94 ASN A C 1
ATOM 776 O O . ASN A 1 94 ? 4.249 12.020 -6.843 1.00 93.88 94 ASN A O 1
ATOM 780 N N . LYS A 1 95 ? 4.255 12.486 -9.035 1.00 92.94 95 LYS A N 1
ATOM 781 C CA . LYS A 1 95 ? 3.025 11.745 -9.335 1.00 92.94 95 LYS A CA 1
ATOM 782 C C . LYS A 1 95 ? 3.171 10.255 -9.018 1.00 92.94 95 LYS A C 1
ATOM 784 O O . LYS A 1 95 ? 2.266 9.670 -8.436 1.00 92.94 95 LYS A O 1
ATOM 789 N N . ASP A 1 96 ? 4.297 9.660 -9.391 1.00 93.44 96 ASP A N 1
ATOM 790 C CA . ASP A 1 96 ? 4.593 8.251 -9.114 1.00 93.44 96 ASP A CA 1
ATOM 791 C C . ASP A 1 96 ? 4.779 8.013 -7.611 1.00 93.44 96 ASP A C 1
ATOM 793 O O . ASP A 1 96 ? 4.248 7.053 -7.057 1.00 93.44 96 ASP A O 1
ATOM 797 N N . GLN A 1 97 ? 5.458 8.940 -6.929 1.00 96.25 97 GLN A N 1
ATOM 798 C CA . GLN A 1 97 ? 5.616 8.893 -5.479 1.00 96.25 97 GLN A CA 1
ATOM 799 C C . GLN A 1 97 ? 4.261 8.969 -4.761 1.00 96.25 97 GLN A C 1
ATOM 801 O O . GLN A 1 97 ? 3.985 8.129 -3.912 1.00 96.25 97 GLN A O 1
ATOM 806 N N . ILE A 1 98 ? 3.403 9.925 -5.131 1.00 93.06 98 ILE A N 1
ATOM 807 C CA . ILE A 1 98 ? 2.053 10.092 -4.572 1.00 93.06 98 ILE A CA 1
ATOM 808 C C . ILE A 1 98 ? 1.241 8.805 -4.730 1.00 93.06 98 ILE A C 1
ATOM 810 O O . ILE A 1 98 ? 0.677 8.320 -3.755 1.00 93.06 98 ILE A O 1
ATOM 814 N N . LYS A 1 99 ? 1.227 8.211 -5.930 1.00 91.19 99 LYS A N 1
ATOM 815 C CA . LYS A 1 99 ? 0.505 6.956 -6.190 1.00 91.19 99 LYS A CA 1
ATOM 816 C C . LYS A 1 99 ? 0.994 5.805 -5.320 1.00 91.19 99 LYS A C 1
ATOM 818 O O . LYS A 1 99 ? 0.185 5.049 -4.791 1.00 91.19 99 LYS A O 1
ATOM 823 N N . ALA A 1 100 ? 2.310 5.645 -5.204 1.00 95.12 100 ALA A N 1
ATOM 824 C CA . ALA A 1 100 ? 2.892 4.581 -4.402 1.00 95.12 100 ALA A CA 1
ATOM 825 C C . ALA A 1 100 ? 2.556 4.760 -2.913 1.00 95.12 100 ALA A C 1
ATOM 827 O O . ALA A 1 100 ? 2.075 3.827 -2.281 1.00 95.12 100 ALA A O 1
ATOM 828 N N . VAL A 1 101 ? 2.711 5.973 -2.375 1.00 97.38 101 VAL A N 1
ATOM 829 C CA . VAL A 1 101 ? 2.373 6.289 -0.976 1.00 97.38 101 VAL A CA 1
ATOM 830 C C . VAL A 1 101 ? 0.874 6.096 -0.706 1.00 97.38 101 VAL A C 1
ATOM 832 O O . VAL A 1 101 ? 0.509 5.475 0.290 1.00 97.38 101 VAL A O 1
ATOM 835 N N . TYR A 1 102 ? 0.001 6.536 -1.616 1.00 93.81 102 TYR A N 1
ATOM 836 C CA . TYR A 1 102 ? -1.446 6.325 -1.515 1.00 93.81 102 TYR A CA 1
ATOM 837 C C . TYR A 1 102 ? -1.801 4.831 -1.437 1.00 93.81 102 TYR A C 1
ATOM 839 O O . TYR A 1 102 ? -2.505 4.396 -0.525 1.00 93.81 102 TYR A O 1
ATOM 847 N N . ASN A 1 103 ? -1.236 4.011 -2.327 1.00 93.75 103 ASN A N 1
ATOM 848 C CA . ASN A 1 103 ? -1.486 2.570 -2.327 1.00 93.75 103 ASN A CA 1
ATOM 849 C C . ASN A 1 103 ? -0.846 1.833 -1.132 1.00 93.75 103 ASN A C 1
ATOM 851 O O . ASN A 1 103 ? -1.352 0.791 -0.702 1.00 93.75 103 ASN A O 1
ATOM 855 N N . ALA A 1 104 ? 0.234 2.369 -0.555 1.00 96.25 104 ALA A N 1
ATOM 856 C CA . ALA A 1 104 ? 0.775 1.901 0.719 1.00 96.25 104 ALA A CA 1
ATOM 857 C C . ALA A 1 104 ? -0.215 2.151 1.875 1.00 96.25 104 ALA A C 1
ATOM 859 O O . ALA A 1 104 ? -0.361 1.293 2.751 1.00 96.25 104 ALA A O 1
ATOM 860 N N . GLY A 1 105 ? -0.929 3.284 1.854 1.00 94.12 105 GLY A N 1
ATOM 861 C CA . GLY A 1 105 ? -2.051 3.572 2.755 1.00 94.12 105 GLY A CA 1
ATOM 862 C C . GLY A 1 105 ? -3.170 2.543 2.615 1.00 94.12 105 GLY A C 1
ATOM 863 O O . GLY A 1 105 ? -3.467 1.838 3.578 1.00 94.12 105 GLY A O 1
ATOM 864 N N . ASN A 1 106 ? -3.679 2.350 1.393 1.00 89.12 106 ASN A N 1
ATOM 865 C CA . ASN A 1 106 ? -4.718 1.351 1.101 1.00 89.12 106 ASN A CA 1
ATOM 866 C C . ASN A 1 106 ? -4.319 -0.065 1.551 1.00 89.12 106 ASN A C 1
ATOM 868 O O . ASN A 1 106 ? -5.128 -0.793 2.118 1.00 89.12 106 ASN A O 1
ATOM 872 N N . SER A 1 107 ? -3.058 -0.461 1.348 1.00 91.38 107 SER A N 1
ATOM 873 C CA . SER A 1 107 ? -2.569 -1.779 1.781 1.00 91.38 107 SER A CA 1
ATOM 874 C C . SER A 1 107 ? -2.653 -1.949 3.302 1.00 91.38 107 SER A C 1
ATOM 876 O O . SER A 1 107 ? -3.106 -2.985 3.779 1.00 91.38 107 SER A O 1
ATOM 878 N N . ASN A 1 108 ? -2.265 -0.931 4.076 1.00 97.06 108 ASN A N 1
ATOM 879 C CA . ASN A 1 108 ? -2.402 -0.980 5.533 1.00 97.06 108 ASN A CA 1
ATOM 880 C C . ASN A 1 108 ? -3.870 -0.945 5.971 1.00 97.06 108 ASN A C 1
ATOM 882 O O . ASN A 1 108 ? -4.234 -1.678 6.884 1.00 97.06 108 ASN A O 1
ATOM 886 N N . PHE A 1 109 ? -4.714 -0.143 5.314 1.00 91.56 109 PHE A N 1
ATOM 887 C CA . PHE A 1 109 ? -6.149 -0.112 5.595 1.00 91.56 109 PHE A CA 1
ATOM 888 C C . PHE A 1 109 ? -6.774 -1.501 5.440 1.00 91.56 109 PHE A C 1
ATOM 890 O O . PHE A 1 109 ? -7.395 -2.007 6.369 1.00 91.56 109 PHE A O 1
ATOM 897 N N . MET A 1 110 ? -6.528 -2.168 4.310 1.00 90.88 110 MET A N 1
ATOM 898 C CA . MET A 1 110 ? -7.057 -3.512 4.084 1.00 90.88 110 MET A CA 1
ATOM 899 C C . MET A 1 110 ? -6.503 -4.531 5.074 1.00 90.88 110 MET A C 1
ATOM 901 O O . MET A 1 110 ? -7.248 -5.375 5.561 1.00 90.88 110 MET A O 1
ATOM 905 N N . MET A 1 111 ? -5.220 -4.439 5.432 1.00 91.75 111 MET A N 1
ATOM 906 C CA . MET A 1 111 ? -4.654 -5.306 6.464 1.00 91.75 111 MET A CA 1
ATOM 907 C C . MET A 1 111 ? -5.368 -5.114 7.808 1.00 91.75 111 MET A C 1
ATOM 909 O O . MET A 1 111 ? -5.717 -6.096 8.464 1.00 91.75 111 MET A O 1
ATOM 913 N N . ALA A 1 112 ? -5.658 -3.868 8.188 1.00 92.75 112 ALA A N 1
ATOM 914 C CA . ALA A 1 112 ? -6.436 -3.568 9.381 1.00 92.75 112 ALA A CA 1
ATOM 915 C C . ALA A 1 112 ? -7.844 -4.176 9.301 1.00 92.75 112 ALA A C 1
ATOM 917 O O . ALA A 1 112 ? -8.262 -4.860 10.232 1.00 92.75 112 ALA A O 1
ATOM 918 N N . GLU A 1 113 ? -8.536 -4.010 8.172 1.00 87.88 113 GLU A N 1
ATOM 919 C CA . GLU A 1 113 ? -9.861 -4.591 7.934 1.00 87.88 113 GLU A CA 1
ATOM 920 C C . GLU A 1 113 ? -9.855 -6.128 8.035 1.00 87.8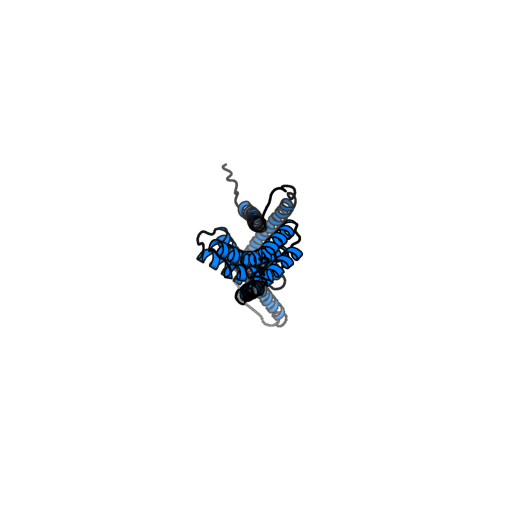8 113 GLU A C 1
ATOM 922 O O . GLU A 1 113 ? -10.798 -6.699 8.581 1.00 87.88 113 GLU A O 1
ATOM 927 N N . THR A 1 114 ? -8.784 -6.808 7.598 1.00 87.94 114 THR A N 1
ATOM 928 C CA . THR A 1 114 ? -8.687 -8.276 7.729 1.00 87.94 114 THR A CA 1
ATOM 929 C C . THR A 1 114 ? -8.499 -8.759 9.160 1.00 87.94 114 THR A C 1
ATOM 931 O O . THR A 1 114 ? -8.975 -9.839 9.499 1.00 87.94 114 THR A O 1
ATOM 934 N N . VAL A 1 115 ? -7.807 -7.987 10.003 1.00 93.31 115 VAL A N 1
ATOM 935 C CA . VAL A 1 115 ? -7.456 -8.427 11.360 1.00 93.31 115 VAL A CA 1
ATOM 936 C C . VAL A 1 115 ? -8.333 -7.800 12.437 1.00 93.31 115 VAL A C 1
ATOM 938 O O . VAL A 1 115 ? -8.263 -8.243 13.575 1.00 93.31 115 VAL A O 1
ATOM 941 N N . LYS A 1 116 ? -9.178 -6.807 12.124 1.00 90.44 116 LYS A N 1
ATOM 942 C CA . LYS A 1 116 ? -9.923 -6.028 13.134 1.00 90.44 116 LYS A CA 1
ATOM 943 C C . LYS A 1 116 ? -10.797 -6.862 14.062 1.00 90.44 116 LYS A C 1
ATOM 945 O O . LYS A 1 116 ? -10.931 -6.503 15.221 1.00 90.44 116 LYS A O 1
ATOM 950 N N . THR A 1 117 ? -11.367 -7.963 13.579 1.00 88.81 117 THR A N 1
ATOM 951 C CA . THR A 1 117 ? -12.234 -8.833 14.388 1.00 88.81 117 THR A CA 1
ATOM 952 C C . THR A 1 117 ? -11.442 -9.824 15.234 1.00 88.81 117 THR A C 1
ATOM 954 O O . THR A 1 117 ? -11.848 -10.151 16.341 1.00 88.81 117 THR A O 1
ATOM 957 N N . GLU A 1 118 ? -10.325 -10.335 14.711 1.00 92.25 118 GLU A N 1
ATOM 958 C CA . GLU A 1 118 ? -9.516 -11.363 15.381 1.00 92.25 118 GLU A CA 1
ATOM 959 C C . GLU A 1 118 ? -8.452 -10.757 16.305 1.00 92.25 118 GLU A C 1
ATOM 961 O O . GLU A 1 118 ? -8.077 -11.350 17.315 1.00 92.25 118 GLU A O 1
ATOM 966 N N . ASN A 1 119 ? -7.946 -9.580 15.943 1.00 93.75 119 ASN A N 1
ATOM 967 C CA . ASN A 1 119 ? -6.887 -8.863 16.633 1.00 93.75 119 ASN A CA 1
ATOM 968 C C . ASN A 1 119 ? -7.072 -7.334 16.497 1.00 93.75 119 ASN A C 1
ATOM 970 O O . ASN A 1 119 ? -6.343 -6.680 15.738 1.00 93.75 119 ASN A O 1
ATOM 974 N N . PRO A 1 120 ? -8.021 -6.743 17.251 1.00 92.19 120 PRO A N 1
ATOM 975 C CA . PRO A 1 120 ? -8.315 -5.308 17.203 1.00 92.19 120 PRO A CA 1
ATOM 976 C C . PRO A 1 120 ? -7.085 -4.430 17.464 1.00 92.19 120 PRO A C 1
ATOM 978 O O . PRO A 1 120 ? -6.858 -3.445 16.763 1.00 92.19 120 PRO A O 1
ATOM 981 N N . GLY A 1 121 ? -6.215 -4.834 18.396 1.00 92.75 121 GLY A N 1
ATOM 982 C CA . GLY A 1 121 ? -4.976 -4.110 18.689 1.00 92.75 121 GLY A CA 1
ATOM 983 C C . GLY A 1 121 ? -4.006 -4.064 17.502 1.00 92.75 121 GLY A C 1
ATOM 984 O O . GLY A 1 121 ? -3.362 -3.043 17.263 1.00 92.75 121 GLY A O 1
ATOM 985 N N . GLN A 1 122 ? -3.923 -5.139 16.712 1.00 94.56 122 GLN A N 1
ATOM 986 C CA . GLN A 1 122 ? -3.137 -5.133 15.478 1.00 94.56 122 GLN A CA 1
ATOM 987 C C . GLN A 1 122 ? -3.804 -4.286 14.386 1.00 94.56 122 GLN A C 1
ATOM 989 O O . GLN A 1 122 ? -3.106 -3.592 13.647 1.00 94.56 122 GLN A O 1
ATOM 994 N N . ALA A 1 123 ? -5.137 -4.278 14.304 1.00 93.69 123 ALA A N 1
ATOM 995 C CA . ALA A 1 123 ? -5.840 -3.389 13.383 1.00 93.69 123 ALA A CA 1
ATOM 996 C C . ALA A 1 123 ? -5.596 -1.911 13.708 1.00 93.69 123 ALA A C 1
ATOM 998 O O . ALA A 1 123 ? -5.400 -1.122 12.788 1.00 93.69 123 ALA A O 1
ATOM 999 N N . VAL A 1 124 ? -5.507 -1.536 14.989 1.00 96.31 124 VAL A N 1
ATOM 1000 C CA . VAL A 1 124 ? -5.140 -0.169 15.398 1.00 96.31 124 VAL A CA 1
ATOM 1001 C C . VAL A 1 124 ? -3.768 0.240 14.852 1.00 96.31 124 VAL A C 1
ATOM 1003 O O . VAL A 1 124 ? -3.622 1.353 14.339 1.00 96.31 124 VAL A O 1
ATOM 1006 N N . ASP A 1 125 ? -2.765 -0.641 14.908 1.00 96.81 125 ASP A N 1
ATOM 1007 C CA . ASP A 1 125 ? -1.436 -0.368 14.336 1.00 96.81 125 ASP A CA 1
ATOM 1008 C C . ASP A 1 125 ? -1.517 -0.146 12.816 1.00 96.81 125 ASP A C 1
ATOM 1010 O O . ASP A 1 125 ? -0.981 0.833 12.291 1.00 96.81 125 ASP A O 1
ATOM 1014 N N . TYR A 1 126 ? -2.251 -1.001 12.103 1.00 97.31 126 TYR A N 1
ATOM 1015 C CA . TYR A 1 126 ? -2.395 -0.882 10.655 1.00 97.31 126 TYR A CA 1
ATOM 1016 C C . TYR A 1 126 ? -3.228 0.333 10.218 1.00 97.31 126 TYR A C 1
ATOM 1018 O O . TYR A 1 126 ? -2.791 1.059 9.325 1.00 97.31 126 TYR A O 1
ATOM 1026 N N . TYR A 1 127 ? -4.351 0.654 10.866 1.00 94.44 127 TYR A N 1
ATOM 1027 C CA . TYR A 1 127 ? -5.066 1.900 10.565 1.00 94.44 127 TYR A CA 1
ATOM 1028 C C . TYR A 1 127 ? -4.212 3.132 10.875 1.00 94.44 127 TYR A C 1
ATOM 1030 O O . TYR A 1 127 ? -4.240 4.096 10.115 1.00 94.44 127 TYR A O 1
ATOM 1038 N N . SER A 1 128 ? -3.396 3.102 11.933 1.00 97.94 128 SER A N 1
ATOM 1039 C CA . SER A 1 128 ? -2.469 4.202 12.235 1.00 97.94 128 SER A CA 1
ATOM 1040 C C . SER A 1 128 ? -1.422 4.381 11.129 1.00 97.94 128 SER A C 1
ATOM 1042 O O . SER A 1 128 ? -1.131 5.508 10.725 1.00 97.94 128 SER A O 1
ATOM 1044 N N . LYS A 1 129 ? -0.890 3.280 10.580 1.00 97.88 129 LYS A N 1
ATOM 1045 C CA . LYS A 1 129 ? -0.011 3.326 9.399 1.00 97.88 129 LYS A CA 1
ATOM 1046 C C . LYS A 1 129 ? -0.743 3.850 8.167 1.00 97.88 129 LYS A C 1
ATOM 1048 O O . LYS A 1 129 ? -0.165 4.635 7.424 1.00 97.88 129 LYS A O 1
ATOM 1053 N N . SER A 1 130 ? -1.999 3.456 7.963 1.00 90.31 130 SER A N 1
ATOM 1054 C CA . SER A 1 130 ? -2.847 3.961 6.878 1.00 90.31 130 SER A CA 1
ATOM 1055 C C . SER A 1 130 ? -3.015 5.485 6.955 1.00 90.31 130 SER A C 1
ATOM 1057 O O . SER A 1 130 ? -2.687 6.188 6.000 1.00 90.31 130 SER A O 1
ATOM 1059 N N . VAL A 1 131 ? -3.404 6.004 8.129 1.00 96.75 131 VAL A N 1
ATOM 1060 C CA . VAL A 1 131 ? -3.494 7.446 8.427 1.00 96.75 131 VAL A CA 1
ATOM 1061 C C . VAL A 1 131 ? -2.195 8.162 8.062 1.00 96.75 131 VAL A C 1
ATOM 1063 O O . VAL A 1 131 ? -2.221 9.121 7.295 1.00 96.75 131 VAL A O 1
ATOM 1066 N N . PHE A 1 132 ? -1.057 7.659 8.547 1.00 98.38 132 PHE A N 1
ATOM 1067 C CA . PHE A 1 132 ? 0.251 8.252 8.268 1.00 98.38 132 PHE A CA 1
ATOM 1068 C C . PHE A 1 132 ? 0.555 8.334 6.764 1.00 98.38 132 PHE A C 1
ATOM 1070 O O . PHE A 1 132 ? 1.082 9.339 6.288 1.00 98.38 132 PHE A O 1
ATOM 1077 N N . GLN A 1 133 ? 0.218 7.298 5.993 1.00 96.69 133 GLN A N 1
ATOM 1078 C CA . GLN A 1 133 ? 0.465 7.300 4.552 1.00 96.69 133 GLN A CA 1
ATOM 1079 C C . GLN A 1 133 ? -0.449 8.279 3.806 1.00 96.69 133 GLN A C 1
ATOM 1081 O O . GLN A 1 133 ? 0.029 8.994 2.927 1.00 96.69 133 GLN A O 1
ATOM 1086 N N . PHE A 1 134 ? -1.728 8.393 4.169 1.00 92.50 134 PHE A N 1
ATOM 1087 C CA . PHE A 1 134 ? -2.604 9.391 3.544 1.00 92.50 134 PHE A CA 1
ATOM 1088 C C . PHE A 1 134 ? -2.235 10.826 3.924 1.00 92.50 134 PHE A C 1
ATOM 1090 O O . PHE A 1 134 ? -2.283 11.707 3.067 1.00 92.50 134 PHE A O 1
ATOM 1097 N N . GLU A 1 135 ? -1.772 11.069 5.152 1.00 97.81 135 GLU A N 1
ATOM 1098 C CA . GLU A 1 135 ? -1.200 12.367 5.533 1.00 97.81 135 GLU A CA 1
ATOM 1099 C C . GLU A 1 135 ? 0.001 12.719 4.645 1.00 97.81 135 GLU A C 1
ATOM 1101 O O . GLU A 1 135 ? 0.058 13.823 4.106 1.00 97.81 135 GLU A O 1
ATOM 1106 N N . ARG A 1 136 ? 0.902 11.761 4.380 1.00 98.06 136 ARG A N 1
ATOM 1107 C CA . ARG A 1 136 ? 2.013 11.954 3.431 1.00 98.06 136 ARG A CA 1
ATOM 1108 C C . ARG A 1 136 ? 1.544 12.255 2.007 1.00 98.06 136 ARG A C 1
ATOM 1110 O O . ARG A 1 136 ? 2.206 13.022 1.311 1.00 98.06 136 ARG A O 1
ATOM 1117 N N . VAL A 1 137 ? 0.434 11.670 1.549 1.00 92.38 137 VAL A N 1
ATOM 1118 C CA . VAL A 1 137 ? -0.145 12.033 0.244 1.00 92.38 137 VAL A CA 1
ATOM 1119 C C . VAL A 1 137 ? -0.580 13.495 0.249 1.00 92.38 137 VAL A C 1
ATOM 1121 O O . VAL A 1 137 ? -0.206 14.224 -0.663 1.00 92.38 137 VAL A O 1
ATOM 1124 N N . LEU A 1 138 ? -1.291 13.943 1.286 1.00 94.31 138 LEU A N 1
ATOM 1125 C CA . LEU A 1 138 ? -1.770 15.325 1.401 1.00 94.31 138 LEU A CA 1
ATOM 1126 C C . LEU A 1 138 ? -0.643 16.346 1.623 1.00 94.31 138 LEU A C 1
ATOM 1128 O O . LEU A 1 138 ? -0.787 17.513 1.269 1.00 94.31 138 LEU A O 1
ATOM 1132 N N . GLU A 1 139 ? 0.506 15.928 2.157 1.00 97.69 139 GLU A N 1
ATOM 1133 C CA . GLU A 1 139 ? 1.719 16.757 2.176 1.00 97.69 139 GLU A CA 1
ATOM 1134 C C . GLU A 1 139 ? 2.278 17.004 0.763 1.00 97.69 139 GLU A C 1
ATOM 1136 O O . GLU A 1 139 ? 2.812 18.082 0.484 1.00 97.69 139 GLU A O 1
ATOM 1141 N N . LEU A 1 140 ? 2.173 16.013 -0.129 1.00 92.50 140 LEU A N 1
ATOM 1142 C CA . LEU A 1 140 ? 2.669 16.076 -1.508 1.00 92.50 140 LEU A CA 1
ATOM 1143 C C . LEU A 1 140 ? 1.647 16.690 -2.480 1.00 92.50 140 LEU A C 1
ATOM 1145 O O . LEU A 1 140 ? 2.040 17.355 -3.441 1.00 92.50 140 LEU A O 1
ATOM 1149 N N . ASP A 1 141 ? 0.360 16.456 -2.232 1.00 94.31 141 ASP A N 1
ATOM 1150 C CA . ASP A 1 141 ? -0.789 16.893 -3.024 1.00 94.31 141 ASP A CA 1
ATOM 1151 C C . ASP A 1 141 ? -1.962 17.271 -2.095 1.00 94.31 141 ASP A C 1
ATOM 1153 O O . ASP A 1 141 ? -2.830 16.440 -1.815 1.00 94.31 141 ASP A O 1
ATOM 1157 N N . PRO A 1 142 ? -1.997 18.520 -1.588 1.00 96.38 142 PRO A N 1
ATOM 1158 C CA . PRO A 1 142 ? -3.000 18.956 -0.612 1.00 96.38 142 PRO A CA 1
ATOM 1159 C C . PRO A 1 142 ? -4.452 18.915 -1.100 1.00 96.38 142 PRO A C 1
ATOM 1161 O O . PRO A 1 142 ? -5.362 18.911 -0.275 1.00 96.38 142 PRO A O 1
ATOM 1164 N N . ASP A 1 143 ? -4.672 18.89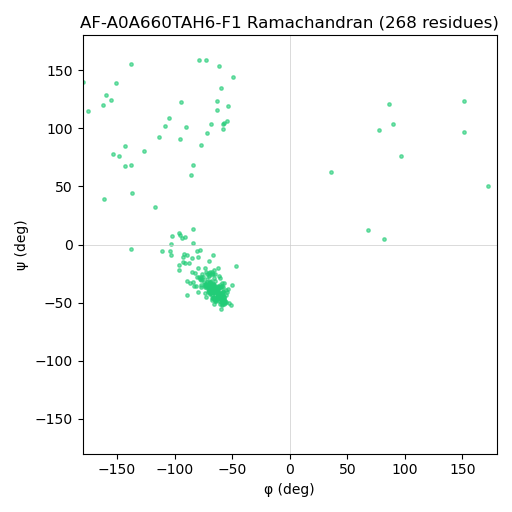7 -2.418 1.00 90.56 143 ASP A N 1
ATOM 1165 C CA . ASP A 1 143 ? -6.003 18.884 -3.035 1.00 90.56 143 ASP A CA 1
ATOM 1166 C C . ASP A 1 143 ? -6.462 17.455 -3.405 1.00 90.56 143 ASP A C 1
ATOM 1168 O O . ASP A 1 143 ? -7.470 17.278 -4.097 1.00 90.56 143 ASP A O 1
ATOM 1172 N N . ASN A 1 144 ? -5.736 16.420 -2.960 1.00 84.31 144 ASN A N 1
ATOM 1173 C CA . ASN A 1 144 ? -6.064 15.027 -3.243 1.00 84.31 144 ASN A CA 1
ATOM 1174 C C . ASN A 1 144 ? -7.315 14.572 -2.466 1.00 84.31 144 ASN A C 1
ATOM 1176 O O . ASN A 1 144 ? -7.242 14.180 -1.299 1.00 84.31 144 ASN A O 1
ATOM 1180 N N . ALA A 1 145 ? -8.475 14.637 -3.122 1.00 80.56 145 ALA A N 1
ATOM 1181 C CA . ALA A 1 145 ? -9.764 14.308 -2.514 1.00 80.56 145 ALA A CA 1
ATOM 1182 C C . ALA A 1 145 ? -9.829 12.856 -2.010 1.00 80.56 145 ALA A C 1
ATOM 1184 O O . ALA A 1 145 ? -10.287 12.626 -0.890 1.00 80.56 145 ALA A O 1
ATOM 1185 N N . ASP A 1 146 ? -9.312 11.908 -2.793 1.00 79.00 146 ASP A N 1
ATOM 1186 C CA . ASP A 1 146 ? -9.348 10.478 -2.472 1.00 79.00 146 ASP A CA 1
ATOM 1187 C C . ASP A 1 146 ? -8.518 10.187 -1.207 1.00 79.00 146 ASP A C 1
ATOM 1189 O O . ASP A 1 146 ? -8.961 9.481 -0.301 1.00 79.00 146 ASP A O 1
ATOM 1193 N N . ALA A 1 147 ? -7.328 10.787 -1.083 1.00 80.69 147 ALA A N 1
ATOM 1194 C CA . ALA A 1 147 ? -6.495 10.651 0.113 1.00 80.69 147 ALA A CA 1
ATOM 1195 C C . ALA A 1 147 ? -7.119 11.325 1.339 1.00 80.69 147 ALA A C 1
ATOM 1197 O O . ALA A 1 147 ? -7.059 10.770 2.435 1.00 80.69 147 ALA A O 1
ATOM 1198 N N . SER A 1 148 ? -7.743 12.496 1.168 1.00 77.81 148 SER A N 1
ATOM 1199 C CA . SER A 1 148 ? -8.461 13.163 2.258 1.00 77.81 148 SER A CA 1
ATOM 1200 C C . SER A 1 148 ? -9.621 12.314 2.764 1.00 77.81 148 SER A C 1
ATOM 1202 O O . SER A 1 148 ? -9.835 12.239 3.971 1.00 77.81 148 SER A O 1
ATOM 1204 N N . TYR A 1 149 ? -10.359 11.671 1.864 1.00 80.12 149 TYR A N 1
ATOM 1205 C CA . TYR A 1 149 ? -11.445 10.775 2.232 1.00 80.12 149 TYR A CA 1
ATOM 1206 C C . TYR A 1 149 ? -10.924 9.538 2.977 1.00 80.12 149 TYR A C 1
ATOM 1208 O O . TYR A 1 149 ? -11.373 9.256 4.089 1.00 80.12 149 TYR A O 1
ATOM 1216 N N . ASN A 1 150 ? -9.926 8.843 2.423 1.00 79.69 150 ASN A N 1
ATOM 1217 C CA . ASN A 1 150 ? -9.388 7.630 3.043 1.00 79.69 150 ASN A CA 1
ATOM 1218 C C . ASN A 1 150 ? -8.680 7.898 4.382 1.00 79.69 150 ASN A C 1
ATOM 1220 O O . ASN A 1 150 ? -8.681 7.036 5.267 1.00 79.69 150 ASN A O 1
ATOM 1224 N N . LEU A 1 151 ? -8.109 9.093 4.563 1.00 87.44 151 LEU A N 1
ATOM 1225 C CA . LEU A 1 151 ? -7.589 9.557 5.847 1.00 87.44 151 LEU A CA 1
ATOM 1226 C C . LEU A 1 151 ? -8.694 9.608 6.908 1.00 87.44 151 LEU A C 1
ATOM 1228 O O . LEU A 1 151 ? -8.532 9.040 7.989 1.00 87.44 151 LEU A O 1
ATOM 1232 N N . GLU A 1 152 ? -9.816 10.259 6.598 1.00 83.31 152 GLU A N 1
ATOM 1233 C CA . GLU A 1 152 ? -10.949 10.367 7.521 1.00 83.31 152 GLU A CA 1
ATOM 1234 C C . GLU A 1 152 ? -11.588 9.002 7.792 1.00 83.31 152 GLU A C 1
ATOM 1236 O O . GLU A 1 152 ? -11.882 8.682 8.942 1.00 83.31 152 GLU A O 1
ATOM 1241 N N . LEU A 1 153 ? -11.702 8.142 6.777 1.00 83.81 153 LEU A N 1
ATOM 1242 C CA . LEU A 1 153 ? -12.172 6.769 6.962 1.00 83.81 153 LEU A CA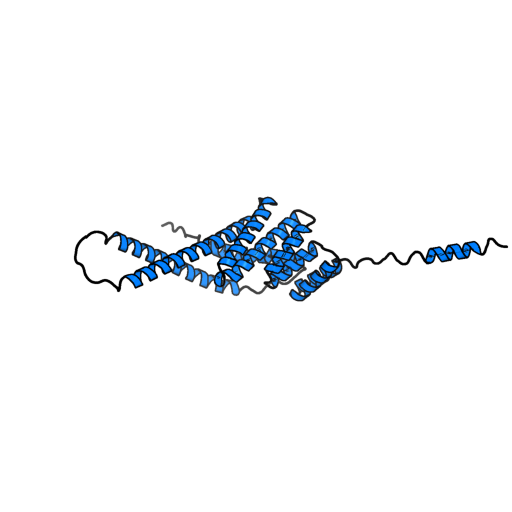 1
ATOM 1243 C C . LEU A 1 153 ? -11.244 5.962 7.886 1.00 83.81 153 LEU A C 1
ATOM 1245 O O . LEU A 1 153 ? -11.712 5.277 8.793 1.00 83.81 153 LEU A O 1
ATOM 1249 N N . SER A 1 154 ? -9.925 6.071 7.703 1.00 83.44 154 SER A N 1
ATOM 1250 C CA . SER A 1 154 ? -8.946 5.389 8.562 1.00 83.44 154 SER A CA 1
ATOM 1251 C C . SER A 1 154 ? -9.017 5.883 10.014 1.00 83.44 154 SER A C 1
ATOM 1253 O O . SER A 1 154 ? -8.882 5.088 10.944 1.00 83.44 154 SER A O 1
ATOM 1255 N N . ARG A 1 155 ? -9.259 7.185 10.227 1.00 86.69 155 ARG A N 1
ATOM 1256 C CA . ARG A 1 155 ? -9.469 7.771 11.564 1.00 86.69 155 ARG A CA 1
ATOM 1257 C C . ARG A 1 155 ? -10.772 7.296 12.198 1.00 86.69 155 ARG A C 1
ATOM 1259 O O . ARG A 1 155 ? -10.762 6.914 13.364 1.00 86.69 155 ARG A O 1
ATOM 1266 N N . LEU A 1 156 ? -11.857 7.247 11.427 1.00 83.94 156 LEU A N 1
ATOM 1267 C CA . LEU A 1 156 ? -13.145 6.741 11.895 1.00 83.94 156 LEU A CA 1
ATOM 1268 C C . LEU A 1 156 ? -13.020 5.299 12.401 1.00 83.94 156 LEU A C 1
ATOM 1270 O O . LEU A 1 156 ? -13.443 5.000 13.513 1.00 83.94 156 LEU A O 1
ATOM 1274 N N . ARG A 1 157 ? -12.360 4.423 11.633 1.00 85.56 157 ARG A N 1
ATOM 1275 C CA . ARG A 1 157 ? -12.125 3.026 12.032 1.00 85.56 157 ARG A CA 1
ATOM 1276 C C . ARG A 1 157 ? -11.297 2.894 13.312 1.00 85.56 157 ARG A C 1
ATOM 1278 O O . ARG A 1 157 ? -11.569 2.016 14.129 1.00 85.56 157 ARG A O 1
ATOM 1285 N N . LEU A 1 158 ? -10.306 3.767 13.514 1.00 85.81 158 LEU A N 1
ATOM 1286 C CA . LEU A 1 158 ? -9.543 3.816 14.768 1.00 85.81 158 LEU A CA 1
ATOM 1287 C C . LEU A 1 158 ? -10.422 4.171 15.965 1.00 85.81 158 LEU A C 1
ATOM 1289 O O . LEU A 1 158 ? -10.236 3.609 17.044 1.00 85.81 158 LEU A O 1
ATOM 1293 N N . ASP A 1 159 ? -11.333 5.121 15.792 1.00 86.25 159 ASP A N 1
ATOM 1294 C CA . ASP A 1 159 ? -12.214 5.565 16.867 1.00 86.25 159 ASP A CA 1
ATOM 1295 C C . ASP A 1 159 ? -13.299 4.525 17.174 1.00 86.25 159 ASP A C 1
ATOM 1297 O O . ASP A 1 159 ? -13.585 4.296 18.347 1.00 86.25 159 ASP A O 1
ATOM 1301 N N . GLU A 1 160 ? -13.822 3.831 16.158 1.00 85.75 160 GLU A N 1
ATOM 1302 C CA . GLU A 1 160 ? -14.756 2.707 16.322 1.00 85.75 160 GLU A CA 1
ATOM 1303 C C . GLU A 1 160 ? -14.161 1.591 17.193 1.00 85.75 160 GLU A C 1
ATOM 1305 O O . GLU A 1 160 ? -14.790 1.174 18.164 1.00 85.75 160 GLU A O 1
ATOM 1310 N N . ILE A 1 161 ? -12.927 1.149 16.911 1.00 87.88 161 ILE A N 1
ATOM 1311 C CA . ILE A 1 161 ? -12.276 0.093 17.709 1.00 87.88 161 ILE A CA 1
ATOM 1312 C C . ILE A 1 161 ? -12.082 0.542 19.163 1.00 87.88 161 ILE A C 1
ATOM 1314 O O . ILE A 1 161 ? -12.354 -0.216 20.089 1.00 87.88 161 ILE A O 1
ATOM 1318 N N . LYS A 1 162 ? -11.661 1.791 19.388 1.00 86.06 162 LYS A N 1
ATOM 1319 C CA . LYS A 1 162 ? -11.484 2.318 20.751 1.00 86.06 162 LYS A CA 1
ATOM 1320 C C . LYS A 1 162 ? -12.801 2.429 21.514 1.00 86.06 162 LYS A C 1
ATOM 1322 O O . LYS A 1 162 ? -12.806 2.292 22.734 1.00 86.06 162 LYS A O 1
ATOM 1327 N N . GLN A 1 163 ? -13.901 2.746 20.832 1.00 86.94 163 GLN A N 1
ATOM 1328 C CA . GLN A 1 163 ? -15.220 2.791 21.463 1.00 86.94 163 GLN A CA 1
ATOM 1329 C C . GLN A 1 163 ? -15.660 1.393 21.890 1.00 86.94 163 GLN A C 1
ATOM 1331 O O . GLN A 1 163 ? -16.030 1.225 23.048 1.00 86.94 163 GLN A O 1
ATOM 1336 N N . GLN A 1 164 ? -15.500 0.397 21.016 1.00 85.25 164 GLN A N 1
ATOM 1337 C CA . GLN A 1 164 ? -15.789 -1.003 21.339 1.00 85.25 164 GLN A CA 1
ATOM 1338 C C . GLN A 1 164 ? -14.978 -1.489 22.549 1.00 85.25 164 GLN A C 1
ATOM 1340 O O . GLN A 1 164 ? -15.546 -2.051 23.480 1.00 85.25 164 GLN A O 1
ATOM 1345 N N . GLU A 1 165 ? -13.676 -1.187 22.605 1.00 81.19 165 GLU A N 1
ATOM 1346 C CA . GLU A 1 165 ? -12.835 -1.540 23.761 1.00 81.19 165 GLU A CA 1
ATOM 1347 C C . GLU A 1 165 ? -13.324 -0.902 25.076 1.00 81.19 165 GLU A C 1
ATOM 1349 O O . GLU A 1 165 ? -13.244 -1.523 26.137 1.00 81.19 165 GLU A O 1
ATOM 1354 N N . ASN A 1 166 ? -13.830 0.334 25.032 1.00 79.56 166 ASN A N 1
ATOM 1355 C CA . ASN A 1 166 ? -14.348 1.016 26.221 1.00 79.56 166 ASN A CA 1
ATOM 1356 C C . ASN A 1 166 ? -15.701 0.449 26.678 1.00 79.56 166 ASN A C 1
ATOM 1358 O O . ASN A 1 166 ? -15.961 0.404 27.880 1.00 79.56 166 ASN A O 1
ATOM 1362 N N . GLU A 1 167 ? -16.561 0.042 25.743 1.00 81.31 167 GLU A N 1
ATOM 1363 C CA . GLU A 1 167 ? -17.853 -0.588 26.039 1.00 81.31 167 GLU A CA 1
ATOM 1364 C C . GLU A 1 167 ? -17.657 -1.971 26.675 1.00 81.31 167 GLU A C 1
ATOM 1366 O O . GLU A 1 167 ? -18.224 -2.238 27.735 1.00 81.31 167 GLU A O 1
ATOM 1371 N N . GLU A 1 168 ? -16.764 -2.800 26.123 1.00 74.75 168 GLU A N 1
ATOM 1372 C CA . GLU A 1 168 ? -16.420 -4.111 26.696 1.00 74.75 168 GLU A CA 1
ATOM 1373 C C . GLU A 1 168 ? -15.839 -3.996 28.118 1.00 74.75 168 GLU A C 1
ATOM 1375 O O . GLU A 1 168 ? -16.131 -4.822 28.988 1.00 74.75 168 GLU A O 1
ATOM 1380 N N . GLN A 1 169 ? -15.043 -2.955 28.392 1.00 70.75 169 GLN A N 1
ATOM 1381 C CA . GLN A 1 169 ? -14.528 -2.691 29.742 1.00 70.75 169 GLN A CA 1
ATOM 1382 C C . GLN A 1 169 ? -15.638 -2.300 30.725 1.00 70.75 169 GLN A C 1
ATOM 1384 O O . GLN A 1 169 ? -15.632 -2.760 31.867 1.00 70.75 169 GLN A O 1
ATOM 1389 N N . GLN A 1 170 ? -16.604 -1.484 30.296 1.00 69.38 170 GLN A N 1
ATOM 1390 C CA . GLN A 1 170 ? -17.719 -1.069 31.152 1.00 69.38 170 GLN A CA 1
ATOM 1391 C C . GLN A 1 170 ? -18.679 -2.224 31.463 1.00 69.38 170 GLN A C 1
ATOM 1393 O O . GLN A 1 170 ? -19.150 -2.324 32.597 1.00 69.38 170 GLN A O 1
ATOM 1398 N N . GLU A 1 171 ? -18.943 -3.114 30.503 1.00 64.62 171 GLU A N 1
ATOM 1399 C CA . GLU A 1 171 ? -19.746 -4.320 30.749 1.00 64.62 171 GLU A CA 1
ATOM 1400 C C . GLU A 1 171 ? -19.034 -5.299 31.698 1.00 64.62 171 GLU A C 1
ATOM 1402 O O . GLU A 1 171 ? -19.663 -5.845 32.609 1.00 64.62 171 GLU A O 1
ATOM 1407 N N . GLY A 1 172 ? -17.715 -5.471 31.551 1.00 59.59 172 GLY A N 1
ATOM 1408 C CA . GLY A 1 172 ? -16.913 -6.315 32.441 1.00 59.59 172 GLY A CA 1
ATOM 1409 C C . GLY A 1 172 ? -16.917 -5.847 33.902 1.00 59.59 172 GLY A C 1
ATOM 1410 O O . GLY A 1 172 ? -17.062 -6.668 34.812 1.00 59.59 172 GLY A O 1
ATOM 1411 N N . ASP A 1 173 ? -16.823 -4.535 34.136 1.00 59.12 173 ASP A N 1
ATOM 1412 C CA . ASP A 1 173 ? -16.852 -3.961 35.488 1.00 59.12 173 ASP A CA 1
ATOM 1413 C C . ASP A 1 173 ? -18.246 -4.091 36.138 1.00 59.12 173 ASP A C 1
ATOM 1415 O O . ASP A 1 173 ? -18.353 -4.483 37.303 1.00 59.12 173 ASP A O 1
ATOM 1419 N N . GLN A 1 174 ? -19.331 -3.876 35.382 1.00 55.62 174 GLN A N 1
ATOM 1420 C CA . GLN A 1 174 ? -20.705 -4.039 35.890 1.00 55.62 174 GLN A CA 1
ATOM 1421 C C . GLN A 1 174 ? -21.043 -5.492 36.261 1.00 55.62 174 GLN A C 1
ATOM 1423 O O . GLN A 1 174 ? -21.833 -5.743 37.177 1.00 55.62 174 GLN A O 1
ATOM 1428 N N . GLN A 1 175 ? -20.449 -6.467 35.572 1.00 52.53 175 GLN A N 1
ATOM 1429 C CA . GLN A 1 175 ? -20.661 -7.882 35.869 1.00 52.53 175 GLN A CA 1
ATOM 1430 C C . GLN A 1 175 ? -19.881 -8.335 37.116 1.00 52.53 175 GLN A C 1
ATOM 1432 O O . GLN A 1 175 ? -20.363 -9.188 37.864 1.00 52.53 175 GLN A O 1
ATOM 1437 N N . SER A 1 176 ? -18.731 -7.710 37.397 1.00 47.47 176 SER A N 1
ATOM 1438 C CA . SER A 1 176 ? -17.927 -7.980 38.594 1.00 47.47 176 SER A CA 1
ATOM 1439 C C . SER A 1 176 ? -18.524 -7.372 39.878 1.00 47.47 176 SER A C 1
ATOM 1441 O O . SER A 1 176 ? -18.343 -7.931 40.967 1.00 47.47 176 SER A O 1
ATOM 1443 N N . ASP A 1 177 ? -19.281 -6.277 39.763 1.00 50.22 177 ASP A N 1
ATOM 1444 C CA . ASP A 1 177 ? -20.018 -5.678 40.886 1.00 50.22 177 ASP A CA 1
ATOM 1445 C C . ASP A 1 177 ? -21.257 -6.509 41.281 1.00 50.22 177 ASP A C 1
ATOM 1447 O O . ASP A 1 177 ? -21.537 -6.673 42.469 1.00 50.22 177 ASP A O 1
ATOM 1451 N N . ASN A 1 178 ? -21.940 -7.145 40.320 1.00 46.34 178 ASN A N 1
ATOM 1452 C CA . ASN A 1 178 ? -23.097 -8.013 40.597 1.00 46.34 178 ASN A CA 1
ATOM 1453 C C . ASN A 1 178 ? -22.737 -9.356 41.268 1.00 46.34 178 ASN A C 1
ATOM 1455 O O . ASN A 1 178 ? -23.563 -9.917 41.986 1.00 46.34 178 ASN A O 1
ATOM 1459 N N . GLU A 1 179 ? -21.516 -9.878 41.096 1.00 45.81 179 GLU A N 1
ATOM 1460 C CA . GLU A 1 179 ? -21.054 -11.071 41.835 1.00 45.81 179 GLU A CA 1
ATOM 1461 C C . GLU A 1 179 ? -20.594 -10.751 43.270 1.00 45.81 179 GLU A C 1
ATOM 1463 O O . GLU A 1 179 ? -20.412 -11.659 44.086 1.00 45.81 179 GLU A O 1
ATOM 1468 N N . SER A 1 180 ? -20.454 -9.466 43.613 1.00 45.69 180 SER A N 1
ATOM 1469 C CA . SER A 1 180 ? -20.035 -9.015 44.945 1.00 45.69 180 SER A CA 1
ATOM 1470 C C . SER A 1 180 ? -21.209 -8.721 45.896 1.00 45.69 180 SER A C 1
ATOM 1472 O O . SER A 1 180 ? -20.987 -8.577 47.101 1.00 45.69 180 SER A O 1
ATOM 1474 N N . GLU A 1 181 ? -22.457 -8.680 45.408 1.00 47.12 181 GLU A N 1
ATOM 1475 C CA . GLU A 1 181 ? -23.642 -8.356 46.225 1.00 47.12 181 GLU A CA 1
ATOM 1476 C C . GLU A 1 181 ? -24.366 -9.564 46.861 1.00 47.12 181 GLU A C 1
ATOM 1478 O O . GLU A 1 181 ? -25.193 -9.366 47.753 1.00 47.12 181 GLU A O 1
ATOM 1483 N N . ASP A 1 182 ? -24.018 -10.819 46.543 1.00 42.16 182 ASP A N 1
ATOM 1484 C CA . ASP A 1 182 ? -24.679 -12.004 47.147 1.00 42.16 182 ASP A CA 1
ATOM 1485 C C . ASP A 1 182 ? -24.098 -12.409 48.529 1.00 42.16 182 ASP A C 1
ATOM 1487 O O . ASP A 1 182 ? -24.333 -13.500 49.054 1.00 42.16 182 ASP A O 1
ATOM 1491 N N . GLY A 1 183 ? -23.300 -11.527 49.146 1.00 45.22 183 GLY A N 1
ATOM 1492 C CA . GLY A 1 183 ? -22.497 -11.828 50.335 1.00 45.22 183 GLY A CA 1
ATOM 1493 C C . GLY A 1 183 ? -22.905 -11.174 51.658 1.00 45.22 183 GLY A C 1
ATOM 1494 O O . GLY A 1 183 ? -22.283 -11.494 52.671 1.00 45.22 183 GLY A O 1
ATOM 1495 N N . GLN A 1 184 ? -23.894 -10.271 51.713 1.00 42.47 184 GLN A N 1
ATOM 1496 C CA . GLN A 1 184 ? -24.171 -9.523 52.953 1.00 42.47 184 GLN A CA 1
ATOM 1497 C C . GLN A 1 184 ? -25.631 -9.047 53.087 1.00 42.47 184 GLN A C 1
ATOM 1499 O O . GLN A 1 184 ? -25.950 -7.869 52.956 1.00 42.47 184 GLN A O 1
ATOM 1504 N N . GLN A 1 185 ? -26.531 -9.965 53.454 1.00 42.34 185 GLN A N 1
ATOM 1505 C CA . GLN A 1 185 ? -27.790 -9.604 54.115 1.00 42.34 185 GLN A CA 1
ATOM 1506 C C . GLN A 1 185 ? -27.601 -9.601 55.635 1.00 42.34 185 GLN A C 1
ATOM 1508 O O . GLN A 1 185 ? -27.604 -10.657 56.257 1.00 42.34 185 GLN A O 1
ATOM 1513 N N . ASP A 1 186 ? -27.437 -8.411 56.219 1.00 37.31 186 ASP A N 1
ATOM 1514 C CA . ASP A 1 186 ? -28.019 -8.041 57.520 1.00 37.31 186 ASP A CA 1
ATOM 1515 C C . ASP A 1 186 ? -27.717 -6.562 57.835 1.00 37.31 186 ASP A C 1
ATOM 1517 O O . ASP A 1 186 ? -26.565 -6.185 58.049 1.00 37.31 186 ASP A O 1
ATOM 1521 N N . GLY A 1 187 ? -28.754 -5.714 57.912 1.00 36.69 187 GLY A N 1
ATOM 1522 C CA . GLY A 1 187 ? -28.623 -4.362 58.476 1.00 36.69 187 GLY A CA 1
ATOM 1523 C C . GLY A 1 187 ? -29.582 -3.302 57.928 1.00 36.69 187 GLY A C 1
ATOM 1524 O O . GLY A 1 187 ? -29.329 -2.672 56.913 1.00 36.69 187 GLY A O 1
ATOM 1525 N N . GLU A 1 188 ? -30.670 -3.076 58.655 1.00 37.03 188 GLU A N 1
ATOM 1526 C CA . GLU A 1 188 ? -31.758 -2.121 58.417 1.00 37.03 188 GLU A CA 1
ATOM 1527 C C . GLU A 1 188 ? -31.410 -0.639 58.087 1.00 37.03 188 GLU A C 1
ATOM 1529 O O . GLU A 1 188 ? -30.633 0.013 58.778 1.00 37.03 188 GLU A O 1
ATOM 1534 N N . LYS A 1 189 ? -32.262 -0.086 57.200 1.00 34.25 189 LYS A N 1
ATOM 1535 C CA . LYS A 1 189 ? -32.996 1.210 57.245 1.00 34.25 189 LYS A CA 1
ATOM 1536 C C . LYS A 1 189 ? -32.373 2.536 56.752 1.00 34.25 189 LYS A C 1
ATOM 1538 O O . LYS A 1 189 ? -31.534 3.159 57.386 1.00 34.25 189 LYS A O 1
ATOM 1543 N N . GLN A 1 190 ? -33.124 3.067 55.773 1.00 36.44 190 GLN A N 1
ATOM 1544 C CA . GLN A 1 190 ? -33.505 4.465 55.506 1.00 36.44 190 GLN A CA 1
ATOM 1545 C C . GLN A 1 190 ? -32.474 5.414 54.872 1.00 36.44 190 GLN A C 1
ATOM 1547 O O . GLN A 1 190 ? -31.801 6.174 55.563 1.00 36.44 190 GLN A O 1
ATOM 1552 N N . LYS A 1 191 ? -32.601 5.591 53.548 1.00 33.88 191 LYS A N 1
ATOM 1553 C CA . LYS A 1 191 ? -32.879 6.921 52.983 1.00 33.88 191 LYS A CA 1
ATOM 1554 C C . LYS A 1 191 ? -33.567 6.830 51.620 1.00 33.88 191 LYS A C 1
ATOM 1556 O O . LYS A 1 191 ? -33.096 6.167 50.711 1.00 33.88 191 LYS A O 1
ATOM 1561 N N . SER A 1 192 ? -34.716 7.485 51.538 1.00 44.12 192 SER A N 1
ATOM 1562 C CA . SER A 1 192 ? -35.527 7.673 50.341 1.00 44.12 192 SER A CA 1
ATOM 1563 C C . SER A 1 192 ? -34.957 8.794 49.460 1.00 44.12 192 SER A C 1
ATOM 1565 O O . SER A 1 192 ? -34.329 9.706 49.997 1.00 44.12 192 SER A O 1
ATOM 1567 N N . GLN A 1 193 ? -35.335 8.762 48.174 1.00 39.59 193 GLN A N 1
ATOM 1568 C CA . GLN A 1 193 ? -35.107 9.731 47.082 1.00 39.59 193 GLN A CA 1
ATOM 1569 C C . GLN A 1 193 ? -33.910 9.440 46.164 1.00 39.59 193 GLN A C 1
ATOM 1571 O O . GLN A 1 193 ? -32.922 10.156 46.249 1.00 39.59 193 GLN A O 1
ATOM 1576 N N . ASP A 1 194 ? -34.050 8.471 45.246 1.00 40.72 194 ASP A N 1
ATOM 1577 C CA . ASP A 1 194 ? -33.369 8.536 43.933 1.00 40.72 194 ASP A CA 1
ATOM 1578 C C . ASP A 1 194 ? -33.977 7.611 42.846 1.00 40.72 194 ASP A C 1
ATOM 1580 O O . ASP A 1 194 ? -33.278 6.945 42.098 1.00 40.72 194 ASP A O 1
ATOM 1584 N N . GLY A 1 195 ? -35.309 7.481 42.787 1.00 38.28 195 GLY A N 1
ATOM 1585 C CA . GLY A 1 195 ? -35.962 6.523 41.873 1.00 38.28 195 GLY A CA 1
ATOM 1586 C C . GLY A 1 195 ? -36.245 7.045 40.460 1.00 38.28 195 GLY A C 1
ATOM 1587 O O . GLY A 1 195 ? -36.520 6.253 39.572 1.00 38.28 195 GLY A O 1
ATOM 1588 N N . SER A 1 196 ? -36.208 8.363 40.237 1.00 38.03 196 SER A N 1
ATOM 1589 C CA . SER A 1 196 ? -36.662 8.963 38.972 1.00 38.03 196 SER A CA 1
ATOM 1590 C C . SER A 1 196 ? -35.544 9.243 37.966 1.00 38.03 196 SER A C 1
ATOM 1592 O O . SER A 1 196 ? -35.840 9.441 36.800 1.00 38.03 196 SER A O 1
ATOM 1594 N N . GLN A 1 197 ? -34.272 9.277 38.383 1.00 41.41 197 GLN A N 1
ATOM 1595 C CA . GLN A 1 197 ? -33.149 9.499 37.455 1.00 41.41 197 GLN A CA 1
ATOM 1596 C C . GLN A 1 197 ? -32.674 8.206 36.774 1.00 41.41 197 GLN A C 1
ATOM 1598 O O . GLN A 1 197 ? -32.128 8.264 35.676 1.00 41.41 197 GLN A O 1
ATOM 1603 N N . GLN A 1 198 ? -32.924 7.048 37.393 1.00 40.72 198 GLN A N 1
ATOM 1604 C CA . GLN A 1 198 ? -32.524 5.741 36.868 1.00 40.72 198 GLN A CA 1
ATOM 1605 C C . GLN A 1 198 ? -33.498 5.202 35.802 1.00 40.72 198 GLN A C 1
ATOM 1607 O O . GLN A 1 198 ? -33.048 4.626 34.815 1.00 40.72 198 GLN A O 1
ATOM 1612 N N . GLU A 1 199 ? -34.809 5.445 35.945 1.00 41.38 199 GLU A N 1
ATOM 1613 C CA . GLU A 1 199 ? -35.809 5.065 34.928 1.00 41.38 199 GLU A CA 1
ATOM 1614 C C . GLU A 1 199 ? -35.690 5.921 33.652 1.00 41.38 199 GLU A C 1
ATOM 1616 O O . GLU A 1 199 ? -35.751 5.375 32.551 1.00 41.38 199 GLU A O 1
ATOM 1621 N N . ASP A 1 200 ? -35.419 7.228 33.779 1.00 43.62 200 ASP A N 1
ATOM 1622 C CA . ASP A 1 200 ? -35.230 8.116 32.620 1.00 43.62 200 ASP A CA 1
ATOM 1623 C C . ASP A 1 200 ? -33.965 7.754 31.811 1.00 43.62 200 ASP A C 1
ATOM 1625 O O . ASP A 1 200 ? -33.984 7.828 30.583 1.00 43.62 200 ASP A O 1
ATOM 1629 N N . GLN A 1 201 ? -32.879 7.307 32.462 1.00 44.44 201 GLN A N 1
ATOM 1630 C CA . GLN A 1 201 ? -31.668 6.839 31.764 1.00 44.44 201 GLN A CA 1
ATOM 1631 C C . GLN A 1 201 ? -31.868 5.489 31.063 1.00 44.44 201 GLN A C 1
ATOM 1633 O O . GLN A 1 201 ? -31.374 5.306 29.949 1.00 44.44 201 GLN A O 1
ATOM 1638 N N . GLN A 1 202 ? -32.621 4.563 31.667 1.00 43.88 202 GLN A N 1
ATOM 1639 C CA . GLN A 1 202 ? -32.928 3.270 31.043 1.00 43.88 202 GLN A CA 1
ATOM 1640 C C . GLN A 1 202 ? -33.833 3.416 29.819 1.00 43.88 202 GLN A C 1
ATOM 1642 O O . GLN A 1 202 ? -33.632 2.728 28.817 1.00 43.88 202 GLN A O 1
ATOM 1647 N N . GLN A 1 203 ? -34.798 4.335 29.868 1.00 45.03 203 GLN A N 1
ATOM 1648 C CA . GLN A 1 203 ? -35.700 4.568 28.746 1.00 45.03 203 GLN A CA 1
ATOM 1649 C C . GLN A 1 203 ? -34.978 5.249 27.570 1.00 45.03 203 GLN A C 1
ATOM 1651 O O . GLN A 1 203 ? -35.203 4.887 26.417 1.00 45.03 203 GLN A O 1
ATOM 1656 N N . GLN A 1 204 ? -34.021 6.142 27.853 1.00 46.25 204 GLN A N 1
ATOM 1657 C CA . GLN A 1 204 ? -33.184 6.770 26.824 1.00 46.25 204 GLN A CA 1
ATOM 1658 C C . GLN A 1 204 ? -32.214 5.786 26.146 1.00 46.25 204 GLN A C 1
ATOM 1660 O O . GLN A 1 204 ? -31.967 5.904 24.946 1.00 46.25 204 GLN A O 1
ATOM 1665 N N . GLN A 1 205 ? -31.696 4.799 26.887 1.00 44.69 205 GLN A N 1
ATOM 1666 C CA . GLN A 1 205 ? -30.866 3.726 26.323 1.00 44.69 205 GLN A CA 1
ATOM 1667 C C . GLN A 1 205 ? -31.670 2.749 25.454 1.00 44.69 205 GLN A C 1
ATOM 1669 O O . GLN A 1 205 ? -31.176 2.323 24.410 1.00 44.69 205 GLN A O 1
ATOM 1674 N N . GLN A 1 206 ? -32.913 2.428 25.833 1.00 46.66 206 GLN A N 1
ATOM 1675 C CA . GLN A 1 206 ? -33.779 1.563 25.023 1.00 46.66 206 GLN A CA 1
ATOM 1676 C C . GLN A 1 206 ? -34.163 2.202 23.685 1.00 46.66 206 GLN A C 1
ATOM 1678 O O . GLN A 1 206 ? -34.111 1.530 22.654 1.00 46.66 206 GLN A O 1
ATOM 1683 N N . ASP A 1 207 ? -34.470 3.501 23.679 1.00 47.12 207 ASP A N 1
ATOM 1684 C CA . ASP A 1 207 ? -34.802 4.216 22.443 1.00 47.12 207 ASP A CA 1
ATOM 1685 C C . ASP A 1 207 ? -33.590 4.318 21.492 1.00 47.12 207 ASP A C 1
ATOM 1687 O O . ASP A 1 207 ? -33.749 4.217 20.274 1.00 47.12 207 ASP A O 1
ATOM 1691 N N . GLN A 1 208 ? -32.364 4.440 22.025 1.00 44.88 208 GLN A N 1
ATOM 1692 C CA . GLN A 1 208 ? -31.134 4.422 21.218 1.00 44.88 208 GLN A CA 1
ATOM 1693 C C . GLN A 1 208 ? -30.821 3.042 20.625 1.00 44.88 208 GLN A C 1
ATOM 1695 O O . GLN A 1 208 ? -30.434 2.958 19.457 1.00 44.88 208 GLN A O 1
ATOM 1700 N N . GLN A 1 209 ? -31.028 1.960 21.382 1.00 46.03 209 GLN A N 1
ATOM 1701 C CA . GLN A 1 209 ? -30.838 0.596 20.874 1.00 46.03 209 GLN A CA 1
ATOM 1702 C C . GLN A 1 209 ? -31.837 0.244 19.770 1.00 46.03 209 GLN A C 1
ATOM 1704 O O . GLN A 1 209 ? -31.474 -0.411 18.791 1.00 46.03 209 GLN A O 1
ATOM 1709 N N . GLN A 1 210 ? -33.083 0.708 19.891 1.00 44.31 210 GLN A N 1
ATOM 1710 C CA . GLN A 1 210 ? -34.106 0.434 18.889 1.00 44.31 210 GLN A CA 1
ATOM 1711 C C . GLN A 1 210 ? -33.830 1.185 17.574 1.00 44.31 210 GLN A C 1
ATOM 1713 O O . GLN A 1 210 ? -33.984 0.611 16.498 1.00 44.31 210 GLN A O 1
ATOM 1718 N N . GLN A 1 211 ? -33.295 2.410 17.645 1.00 43.75 211 GLN A N 1
ATOM 1719 C CA . GLN A 1 211 ? -32.849 3.155 16.459 1.00 43.75 211 GLN A CA 1
ATOM 1720 C C . GLN A 1 211 ? -31.644 2.519 15.746 1.00 43.75 211 GLN A C 1
ATOM 1722 O O . GLN A 1 211 ? -31.557 2.588 14.519 1.00 43.75 211 GLN A O 1
ATOM 1727 N N . GLN A 1 212 ? -30.727 1.888 16.485 1.00 42.88 212 GLN A N 1
ATOM 1728 C CA . GLN A 1 212 ? -29.580 1.188 15.893 1.00 42.88 212 GLN A CA 1
ATOM 1729 C C . GLN A 1 212 ? -29.972 -0.134 15.218 1.00 42.88 212 GLN A C 1
ATOM 1731 O O . GLN A 1 212 ? -29.398 -0.482 14.185 1.00 42.88 212 GLN A O 1
ATOM 1736 N N . GLN A 1 213 ? -30.969 -0.851 15.750 1.00 43.59 213 GLN A N 1
ATOM 1737 C CA . GLN A 1 213 ? -31.473 -2.078 15.123 1.00 43.59 213 GLN A CA 1
ATOM 1738 C C . GLN A 1 213 ? -32.168 -1.814 13.785 1.00 43.59 213 GLN A C 1
ATOM 1740 O O . GLN A 1 213 ? -31.936 -2.554 12.827 1.00 43.59 213 GLN A O 1
ATOM 1745 N N . ASP A 1 214 ? -32.952 -0.739 13.694 1.00 40.56 214 ASP A N 1
ATOM 1746 C CA . ASP A 1 214 ? -33.628 -0.375 12.446 1.00 40.56 214 ASP A CA 1
ATOM 1747 C C . ASP A 1 214 ? -32.612 0.037 11.356 1.00 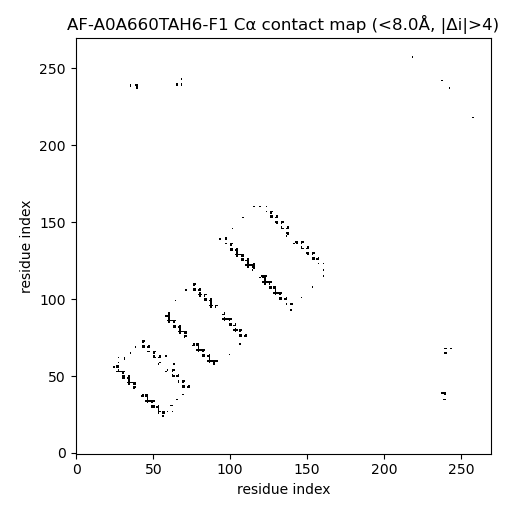40.56 214 ASP A C 1
ATOM 1749 O O . ASP A 1 214 ? -32.760 -0.338 10.194 1.00 40.56 214 ASP A O 1
ATOM 1753 N N . GLN A 1 215 ? -31.505 0.700 11.727 1.00 40.56 215 GLN A N 1
ATOM 1754 C CA . GLN A 1 215 ? -30.427 1.044 10.784 1.00 40.56 215 GLN A CA 1
ATOM 1755 C C . GLN A 1 215 ? -29.639 -0.171 10.269 1.00 40.56 215 GLN A C 1
ATOM 1757 O O . GLN A 1 215 ? -29.233 -0.189 9.105 1.00 40.56 215 GLN A O 1
ATOM 1762 N N . GLN A 1 216 ? -29.429 -1.197 11.100 1.00 40.72 216 GLN A N 1
ATOM 1763 C CA . GLN A 1 216 ? -28.757 -2.427 10.663 1.00 40.72 216 GLN A CA 1
ATOM 1764 C C . GLN A 1 216 ? -29.611 -3.238 9.681 1.00 40.72 216 GLN A C 1
ATOM 1766 O O . GLN A 1 216 ? -29.071 -3.872 8.773 1.00 40.72 216 GLN A O 1
ATOM 1771 N N . GLN A 1 217 ? -30.938 -3.199 9.826 1.00 41.84 217 GLN A N 1
ATOM 1772 C CA . GLN A 1 217 ? -31.842 -3.961 8.966 1.00 41.84 217 GLN A CA 1
ATOM 1773 C C . GLN A 1 217 ? -31.933 -3.372 7.546 1.00 41.84 217 GLN A C 1
ATOM 1775 O O . GLN A 1 217 ? -31.968 -4.129 6.570 1.00 41.84 217 GLN A O 1
ATOM 1780 N N . ASP A 1 218 ? -31.862 -2.044 7.418 1.00 38.66 218 ASP A N 1
ATOM 1781 C CA . ASP A 1 218 ? -31.830 -1.351 6.123 1.00 38.66 218 ASP A CA 1
ATOM 1782 C C . ASP A 1 218 ? -30.487 -1.528 5.386 1.00 38.66 218 ASP A C 1
ATOM 1784 O O . ASP A 1 218 ? -30.456 -1.635 4.156 1.00 38.66 218 ASP A O 1
ATOM 1788 N N . GLN A 1 219 ? -29.367 -1.638 6.112 1.00 38.00 219 GLN A N 1
ATOM 1789 C CA . GLN A 1 219 ? -28.055 -1.916 5.506 1.00 38.00 219 GLN A CA 1
ATOM 1790 C C . GLN A 1 219 ? -27.973 -3.320 4.895 1.00 38.00 219 GLN A C 1
ATOM 1792 O O . GLN A 1 219 ? -27.382 -3.495 3.826 1.00 38.00 219 GLN A O 1
ATOM 1797 N N . GLN A 1 220 ? -28.604 -4.311 5.529 1.00 39.72 220 GLN A N 1
ATOM 1798 C CA . GLN A 1 220 ? -28.565 -5.698 5.065 1.00 39.72 220 GLN A CA 1
ATOM 1799 C C . GLN A 1 220 ? -29.369 -5.909 3.770 1.00 39.72 220 GLN A C 1
ATOM 1801 O O . GLN A 1 220 ? -28.927 -6.639 2.885 1.00 39.72 220 GLN A O 1
ATOM 1806 N N . GLN A 1 221 ? -30.501 -5.213 3.602 1.00 37.12 221 GLN A N 1
ATOM 1807 C CA . GLN A 1 221 ? -31.291 -5.279 2.363 1.00 37.12 221 GLN A CA 1
ATOM 1808 C C . GLN A 1 221 ? -30.610 -4.596 1.168 1.00 37.12 221 GLN A C 1
ATOM 1810 O O . GLN A 1 221 ? -30.837 -4.992 0.024 1.00 37.12 221 GLN A O 1
ATOM 1815 N N . ASN A 1 222 ? -29.760 -3.595 1.409 1.00 39.31 222 ASN A N 1
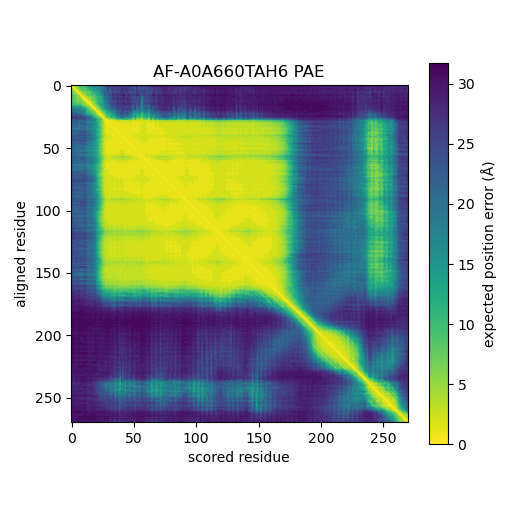ATOM 1816 C CA . ASN A 1 222 ? -29.075 -2.867 0.339 1.00 39.31 222 ASN A CA 1
ATOM 1817 C C . ASN A 1 222 ? -27.814 -3.587 -0.172 1.00 39.31 222 ASN A C 1
ATOM 1819 O O . ASN A 1 222 ? -27.438 -3.412 -1.332 1.00 39.31 222 ASN A O 1
ATOM 1823 N N . GLN A 1 223 ? -27.192 -4.436 0.654 1.00 37.72 223 GLN A N 1
ATOM 1824 C CA . GLN A 1 223 ? -26.078 -5.296 0.235 1.00 37.72 223 GLN A CA 1
ATOM 1825 C C . GLN A 1 223 ? -26.518 -6.383 -0.758 1.00 37.72 223 GLN A C 1
ATOM 1827 O O . GLN A 1 223 ? -25.855 -6.575 -1.776 1.00 37.72 223 GLN A O 1
ATOM 1832 N N . GLU A 1 224 ? -27.679 -7.016 -0.550 1.00 38.56 224 GLU A N 1
ATOM 1833 C CA . GLU A 1 224 ? -28.202 -8.048 -1.466 1.00 38.56 224 GLU A CA 1
ATOM 1834 C C . GLU A 1 224 ? -28.578 -7.496 -2.861 1.00 38.56 224 GLU A C 1
ATOM 1836 O O . GLU A 1 224 ? -28.616 -8.237 -3.846 1.00 38.56 224 GLU A O 1
ATOM 1841 N N . ALA A 1 225 ? -28.829 -6.187 -2.984 1.00 37.44 225 ALA A N 1
ATOM 1842 C CA . ALA A 1 225 ? -29.151 -5.541 -4.258 1.00 37.44 225 ALA A CA 1
ATOM 1843 C C . ALA A 1 225 ? -27.909 -5.241 -5.123 1.00 37.44 225 ALA A C 1
ATOM 1845 O O . ALA A 1 225 ? -28.011 -5.225 -6.353 1.00 37.44 225 ALA A O 1
ATOM 1846 N N . ALA A 1 226 ? -26.744 -5.029 -4.500 1.00 35.59 226 ALA A N 1
ATOM 1847 C CA . ALA A 1 226 ? -25.497 -4.662 -5.177 1.00 35.59 226 ALA A CA 1
ATOM 1848 C C . ALA A 1 226 ? -24.787 -5.860 -5.833 1.00 35.59 226 ALA A C 1
ATOM 1850 O O . ALA A 1 226 ? -24.132 -5.706 -6.864 1.00 35.59 226 ALA A O 1
ATOM 1851 N N . GLU A 1 227 ? -24.975 -7.070 -5.300 1.00 35.41 227 GLU A N 1
ATOM 1852 C CA . GLU A 1 227 ? -24.386 -8.297 -5.856 1.00 35.41 227 GLU A CA 1
ATOM 1853 C C . GLU A 1 227 ? -25.013 -8.714 -7.206 1.00 35.41 227 GLU A C 1
ATOM 1855 O O . GLU A 1 227 ? -24.444 -9.512 -7.947 1.00 35.41 227 GLU A O 1
ATOM 1860 N N . ASN A 1 228 ? -26.165 -8.148 -7.589 1.00 34.69 228 ASN A N 1
ATOM 1861 C CA . ASN A 1 228 ? -26.961 -8.624 -8.729 1.00 34.69 228 ASN A CA 1
ATOM 1862 C C . ASN A 1 228 ? -26.701 -7.890 -10.069 1.00 34.69 228 ASN A C 1
ATOM 1864 O O . ASN A 1 228 ? -27.419 -8.112 -11.047 1.00 34.69 228 ASN A O 1
ATOM 1868 N N . SER A 1 229 ? -25.689 -7.013 -10.153 1.00 33.03 229 SER A N 1
ATOM 1869 C CA . SER A 1 229 ? -25.375 -6.213 -11.359 1.00 33.03 229 SER A CA 1
ATOM 1870 C C . SER A 1 229 ? -23.999 -6.505 -11.984 1.00 33.03 229 SER A C 1
ATOM 1872 O O . SER A 1 229 ? -23.368 -5.621 -12.559 1.00 33.03 229 SER A O 1
ATOM 1874 N N . GLU A 1 230 ? -23.526 -7.747 -11.887 1.00 31.77 230 GLU A N 1
ATOM 1875 C CA . GLU A 1 230 ? -22.150 -8.162 -12.216 1.00 31.77 230 GLU A CA 1
ATOM 1876 C C . GLU A 1 230 ? -21.831 -8.321 -13.725 1.00 31.77 230 GLU A C 1
ATOM 1878 O O . GLU A 1 230 ? -20.687 -8.556 -14.108 1.00 31.77 230 GLU A O 1
ATOM 1883 N N . SER A 1 231 ? -22.796 -8.185 -14.642 1.00 33.28 231 SER A N 1
ATOM 1884 C CA . SER A 1 231 ? -22.578 -8.545 -16.056 1.00 33.28 231 SER A CA 1
ATOM 1885 C C . SER A 1 231 ? -22.609 -7.355 -17.017 1.00 33.28 231 SER A C 1
ATOM 1887 O O . SER A 1 231 ? -23.668 -7.030 -17.549 1.00 33.28 231 SER A O 1
ATOM 1889 N N . SER A 1 232 ? -21.430 -6.780 -17.291 1.00 31.16 232 SER A N 1
ATOM 1890 C CA . SER A 1 232 ? -20.980 -6.054 -18.508 1.00 31.16 232 SER A CA 1
ATOM 1891 C C . SER A 1 232 ? -19.919 -5.050 -18.024 1.00 31.16 232 SER A C 1
ATOM 1893 O O . SER A 1 232 ? -20.184 -4.326 -17.080 1.00 31.16 232 SER A O 1
ATOM 1895 N N . TYR A 1 233 ? -18.665 -4.985 -18.481 1.00 29.02 233 TYR A N 1
ATOM 1896 C CA . TYR A 1 233 ? -18.198 -4.671 -19.828 1.00 29.02 233 TYR A CA 1
ATOM 1897 C C . TYR A 1 233 ? -16.739 -5.141 -19.973 1.00 29.02 233 TYR A C 1
ATOM 1899 O O . TYR A 1 233 ? -15.848 -4.656 -19.281 1.00 29.02 233 TYR A O 1
ATOM 1907 N N . LEU A 1 234 ? -16.485 -6.046 -20.915 1.00 36.72 234 LEU A N 1
ATOM 1908 C CA . LEU A 1 234 ? -15.145 -6.449 -21.336 1.00 36.72 234 LEU A CA 1
ATOM 1909 C C . LEU A 1 234 ? -14.856 -5.803 -22.697 1.00 36.72 234 LEU A C 1
ATOM 1911 O O . LEU A 1 234 ? -15.459 -6.203 -23.690 1.00 36.72 234 LEU A O 1
ATOM 1915 N N . SER A 1 235 ? -13.965 -4.804 -22.767 1.00 35.75 235 SER A N 1
ATOM 1916 C CA . SER A 1 235 ? -13.029 -4.632 -23.899 1.00 35.75 235 SER A CA 1
ATOM 1917 C C . SER A 1 235 ? -12.084 -3.423 -23.760 1.00 35.75 235 SER A C 1
ATOM 1919 O O . SER A 1 235 ? -12.521 -2.319 -23.453 1.00 35.75 235 SER A O 1
ATOM 1921 N N . LYS A 1 236 ? -10.823 -3.676 -24.165 1.00 32.22 236 LYS A N 1
ATOM 1922 C CA . LYS A 1 236 ? -9.667 -2.797 -24.472 1.00 32.22 236 LYS A CA 1
ATOM 1923 C C . LYS A 1 236 ? -8.694 -2.430 -23.343 1.00 32.22 236 LYS A C 1
ATOM 1925 O O . LYS A 1 236 ? -8.944 -1.515 -22.582 1.00 32.22 236 LYS A O 1
ATOM 1930 N N . ASP A 1 237 ? -7.533 -3.099 -23.392 1.00 41.69 237 ASP A N 1
ATOM 1931 C CA . ASP A 1 237 ? -6.203 -2.657 -22.929 1.00 41.69 237 ASP A CA 1
ATOM 1932 C C . ASP A 1 237 ? -6.174 -1.791 -21.663 1.00 41.69 237 ASP A C 1
ATOM 1934 O O . ASP A 1 237 ? -5.727 -0.649 -21.670 1.00 41.69 237 ASP A O 1
ATOM 1938 N N . ILE A 1 238 ? -6.627 -2.379 -20.562 1.00 43.41 238 ILE A N 1
ATOM 1939 C CA . ILE A 1 238 ? -6.626 -1.762 -19.237 1.00 43.41 238 ILE A CA 1
ATOM 1940 C C . ILE A 1 238 ? -5.343 -2.209 -18.523 1.00 43.41 238 ILE A C 1
ATOM 1942 O O . ILE A 1 238 ? -5.072 -3.409 -18.447 1.00 43.41 238 ILE A O 1
ATOM 1946 N N . SER A 1 239 ? -4.495 -1.277 -18.085 1.00 49.84 239 SER A N 1
ATOM 1947 C CA . SER A 1 239 ? -3.286 -1.606 -17.315 1.00 49.84 239 SER A CA 1
ATOM 1948 C C . SER A 1 239 ? -3.649 -2.049 -15.882 1.00 49.84 239 SER A C 1
ATOM 1950 O O . SER A 1 239 ? -4.733 -1.706 -15.411 1.00 49.84 239 SER A O 1
ATOM 1952 N N . PRO A 1 240 ? -2.783 -2.791 -15.158 1.00 46.50 240 PRO A N 1
ATOM 1953 C CA . PRO A 1 240 ? -3.009 -3.095 -13.737 1.00 46.50 240 PRO A CA 1
ATOM 1954 C C . PRO A 1 240 ? -3.341 -1.852 -12.893 1.00 46.50 240 PRO A C 1
ATOM 1956 O O . PRO A 1 240 ? -4.177 -1.894 -11.993 1.00 46.50 240 PRO A O 1
ATOM 1959 N N . GLU A 1 241 ? -2.721 -0.728 -13.259 1.00 48.22 241 GLU A N 1
ATOM 1960 C CA . GLU A 1 241 ? -2.938 0.611 -12.712 1.00 48.22 241 GLU A CA 1
ATOM 1961 C C . GLU A 1 241 ? -4.377 1.114 -12.917 1.00 48.22 241 GLU A C 1
ATOM 1963 O O . GLU A 1 241 ? -4.979 1.660 -11.994 1.00 48.22 241 GLU A O 1
ATOM 1968 N N . ASP A 1 242 ? -4.963 0.910 -14.096 1.00 52.16 242 ASP A N 1
ATOM 1969 C CA . ASP A 1 242 ? -6.336 1.339 -14.379 1.00 52.16 242 ASP A CA 1
ATOM 1970 C C . ASP A 1 242 ? -7.370 0.478 -13.632 1.00 52.16 242 ASP A C 1
ATOM 1972 O O . ASP A 1 242 ? -8.432 0.979 -13.277 1.00 52.16 242 ASP A O 1
ATOM 1976 N N . ILE A 1 243 ? -7.059 -0.796 -13.357 1.00 49.56 243 ILE A N 1
ATOM 1977 C CA . ILE A 1 243 ? -7.950 -1.718 -12.630 1.00 49.56 243 ILE A CA 1
ATOM 1978 C C . ILE A 1 243 ? -8.007 -1.360 -11.143 1.00 49.56 243 ILE A C 1
ATOM 1980 O O . ILE A 1 243 ? -9.100 -1.303 -10.588 1.00 49.56 243 ILE A O 1
ATOM 1984 N N . LEU A 1 244 ? -6.866 -1.088 -10.499 1.00 53.97 244 LEU A N 1
ATOM 1985 C CA . LEU A 1 244 ? -6.843 -0.728 -9.076 1.00 53.97 244 LEU A CA 1
ATOM 1986 C C . LEU A 1 244 ? -7.475 0.651 -8.828 1.00 53.97 244 LEU A C 1
ATOM 1988 O O . LEU A 1 244 ? -8.269 0.803 -7.908 1.00 53.97 244 LEU A O 1
ATOM 1992 N N . ASN A 1 245 ? -7.184 1.637 -9.684 1.00 51.16 245 ASN A N 1
ATOM 1993 C CA . ASN A 1 245 ? -7.785 2.972 -9.575 1.00 51.16 245 ASN A CA 1
ATOM 1994 C C . ASN A 1 245 ? -9.296 2.965 -9.860 1.00 51.16 245 ASN A C 1
ATOM 1996 O O . ASN A 1 245 ? -10.000 3.870 -9.426 1.00 51.16 245 ASN A O 1
ATOM 2000 N N . GLU A 1 246 ? -9.794 1.999 -10.634 1.00 46.91 246 GLU A N 1
ATOM 2001 C CA . GLU A 1 246 ? -11.223 1.819 -10.895 1.00 46.91 246 GLU A CA 1
ATOM 2002 C C . GLU A 1 246 ? -11.910 1.015 -9.783 1.00 46.91 246 GLU A C 1
ATOM 2004 O O . GLU A 1 246 ? -13.065 1.274 -9.480 1.00 46.91 246 GLU A O 1
ATOM 2009 N N . GLU A 1 247 ? -11.217 0.072 -9.145 1.00 51.31 247 GLU A N 1
ATOM 2010 C CA . GLU A 1 247 ? -11.740 -0.691 -8.007 1.00 51.31 247 GLU A CA 1
ATOM 2011 C C . GLU A 1 247 ? -11.799 0.151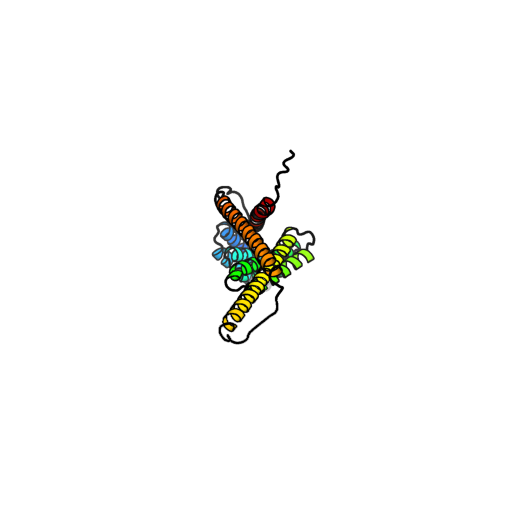 -6.727 1.00 51.31 247 GLU A C 1
ATOM 2013 O O . GLU A 1 247 ? -12.840 0.166 -6.080 1.00 51.31 247 GLU A O 1
ATOM 2018 N N . ALA A 1 248 ? -10.770 0.959 -6.449 1.00 47.78 248 ALA A N 1
ATOM 2019 C CA . ALA A 1 248 ? -10.814 1.976 -5.395 1.00 47.78 248 ALA A CA 1
ATOM 2020 C C . ALA A 1 248 ? -11.988 2.952 -5.615 1.00 47.78 248 ALA A C 1
ATOM 2022 O O . ALA A 1 248 ? -12.800 3.159 -4.718 1.00 47.78 248 ALA A O 1
ATOM 2023 N N . ARG A 1 249 ? -12.184 3.430 -6.856 1.00 47.00 249 ARG A N 1
ATOM 2024 C CA . ARG A 1 249 ? -13.348 4.256 -7.236 1.00 47.00 249 ARG A CA 1
ATOM 2025 C C . ARG A 1 249 ? -14.697 3.525 -7.154 1.00 47.00 249 ARG A C 1
ATOM 2027 O O . ARG A 1 249 ? -15.738 4.165 -7.007 1.00 47.00 249 ARG A O 1
ATOM 2034 N N . ARG A 1 250 ? -14.720 2.193 -7.269 1.00 44.72 250 ARG A N 1
ATOM 2035 C CA . ARG A 1 250 ? -15.938 1.372 -7.125 1.00 44.72 250 ARG A CA 1
ATOM 2036 C C . ARG A 1 250 ? -16.297 1.149 -5.664 1.00 44.72 250 ARG A C 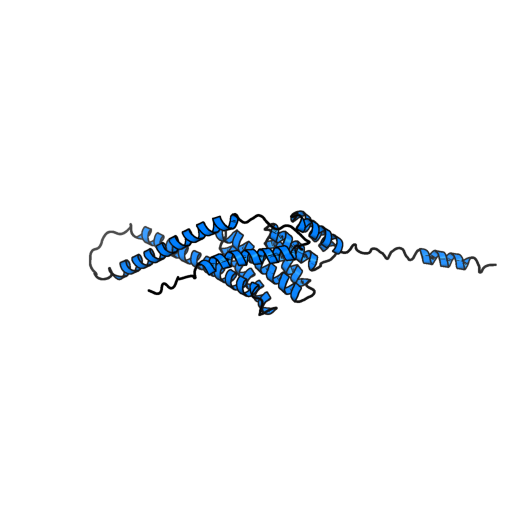1
ATOM 2038 O O . ARG A 1 250 ? -17.475 1.237 -5.334 1.00 44.72 250 ARG A O 1
ATOM 2045 N N . GLU A 1 251 ? -15.315 0.909 -4.805 1.00 50.31 251 GLU A N 1
ATOM 2046 C CA . GLU A 1 251 ? -15.526 0.842 -3.357 1.00 50.31 251 GLU A CA 1
ATOM 2047 C C . GLU A 1 251 ? -15.992 2.203 -2.811 1.00 50.31 251 GLU A C 1
ATOM 2049 O O . GLU A 1 251 ? -16.958 2.256 -2.047 1.00 50.31 251 GLU A O 1
ATOM 2054 N N . GLU A 1 252 ? -15.426 3.308 -3.315 1.00 52.00 252 GLU A N 1
ATOM 2055 C CA . GLU A 1 252 ? -15.908 4.676 -3.067 1.00 52.00 252 GLU A CA 1
ATOM 2056 C C . GLU A 1 252 ? -17.377 4.862 -3.487 1.00 52.00 252 GLU A C 1
ATOM 2058 O O . GLU A 1 252 ? -18.185 5.380 -2.716 1.00 52.00 252 GLU A O 1
ATOM 2063 N N . ALA A 1 253 ? -17.763 4.415 -4.688 1.00 38.88 253 ALA A N 1
ATOM 2064 C CA . ALA A 1 253 ? -19.132 4.561 -5.190 1.00 38.88 253 ALA A CA 1
ATOM 2065 C C . ALA A 1 253 ? -20.161 3.738 -4.393 1.00 38.88 253 ALA A C 1
ATOM 2067 O O . ALA A 1 253 ? -21.272 4.214 -4.149 1.00 38.88 253 ALA A O 1
ATOM 2068 N N . VAL A 1 254 ? -19.800 2.525 -3.962 1.00 41.03 254 VAL A N 1
ATOM 2069 C CA . VAL A 1 254 ? -20.665 1.669 -3.132 1.00 41.03 254 VAL A CA 1
ATOM 2070 C C . VAL A 1 254 ? -20.903 2.310 -1.762 1.00 41.03 254 VAL A C 1
ATOM 2072 O O . VAL A 1 254 ? -22.036 2.329 -1.284 1.00 41.03 254 VAL A O 1
ATOM 2075 N N . GLN A 1 255 ? -19.882 2.926 -1.164 1.00 46.91 255 GLN A N 1
ATOM 2076 C CA . GLN A 1 255 ? -20.013 3.606 0.128 1.00 46.91 255 GLN A CA 1
ATOM 2077 C C . GLN A 1 255 ? -20.750 4.952 0.035 1.00 46.91 255 GLN A C 1
ATOM 2079 O O . GLN A 1 255 ? -21.503 5.306 0.942 1.00 46.91 255 GLN A O 1
ATOM 2084 N N . LEU A 1 256 ? -20.623 5.684 -1.077 1.00 46.50 256 LEU A N 1
ATOM 2085 C CA . LEU A 1 256 ? -21.337 6.950 -1.300 1.00 46.50 256 LEU A CA 1
ATOM 2086 C C . LEU A 1 256 ? -22.852 6.739 -1.479 1.00 46.50 256 LEU A C 1
ATOM 2088 O O . LEU A 1 256 ? -23.659 7.573 -1.062 1.00 46.50 256 LEU A O 1
ATOM 2092 N N . ILE A 1 257 ? -23.262 5.602 -2.048 1.00 41.41 257 ILE A N 1
ATOM 2093 C CA . ILE A 1 257 ? -24.670 5.169 -2.089 1.00 41.41 257 ILE A CA 1
ATOM 2094 C C . ILE A 1 257 ? -25.181 4.866 -0.672 1.00 41.41 257 ILE A C 1
ATOM 2096 O O . ILE A 1 257 ? -26.282 5.288 -0.317 1.00 41.41 257 ILE A O 1
ATOM 2100 N N . ILE A 1 258 ? -24.363 4.217 0.164 1.00 44.81 258 ILE A N 1
ATOM 2101 C CA . ILE A 1 258 ? -24.693 3.938 1.570 1.00 44.81 258 ILE A CA 1
ATOM 2102 C C . ILE A 1 258 ? -24.825 5.245 2.375 1.00 44.81 258 ILE A C 1
ATOM 2104 O O . ILE A 1 258 ? -25.759 5.386 3.162 1.00 44.81 258 ILE A O 1
ATOM 2108 N N . SER A 1 259 ? -23.962 6.241 2.143 1.00 46.66 259 SER A N 1
ATOM 2109 C CA . SER A 1 259 ? -24.020 7.524 2.856 1.00 46.66 259 SER A CA 1
ATOM 2110 C C . SER A 1 259 ? -25.133 8.457 2.351 1.00 46.66 259 SER A C 1
ATOM 2112 O O . SER A 1 259 ? -25.760 9.153 3.149 1.00 46.66 259 SER A O 1
ATOM 2114 N N . SER A 1 260 ? -25.418 8.483 1.043 1.00 43.44 260 SER A N 1
ATOM 2115 C CA . SER A 1 260 ? -26.446 9.361 0.443 1.00 43.44 260 SER A CA 1
ATOM 2116 C C . SER A 1 260 ? -27.883 8.847 0.597 1.00 43.44 260 SER A C 1
ATOM 2118 O O . SER A 1 260 ? -28.816 9.649 0.581 1.00 43.44 260 SER A O 1
ATOM 2120 N N . GLY A 1 261 ? -28.076 7.547 0.847 1.00 39.12 261 GLY A N 1
ATOM 2121 C CA . GLY A 1 261 ? -29.382 6.961 1.178 1.00 39.12 261 GLY A CA 1
ATOM 2122 C C . GLY A 1 261 ? -29.970 7.412 2.524 1.00 39.12 261 GLY A C 1
ATOM 2123 O O . GLY A 1 261 ? -31.135 7.146 2.797 1.00 39.12 261 GLY A O 1
ATOM 2124 N N . SER A 1 262 ? -29.201 8.134 3.348 1.00 43.75 262 SER A N 1
ATOM 2125 C CA . SER A 1 262 ? -29.654 8.684 4.636 1.00 43.75 262 SER A CA 1
ATOM 2126 C C . SER A 1 262 ? -30.238 10.108 4.555 1.00 43.75 262 SER A C 1
ATOM 2128 O O . SER A 1 262 ? -30.547 10.707 5.584 1.00 43.75 262 SER A O 1
ATOM 2130 N N . GLY A 1 263 ? -30.412 10.666 3.347 1.00 44.91 263 GLY A N 1
ATOM 2131 C CA . GLY A 1 263 ? -30.672 12.096 3.153 1.00 44.91 263 GLY A CA 1
ATOM 2132 C C . GLY A 1 263 ? -31.744 12.473 2.129 1.00 44.91 263 GLY A C 1
ATOM 2133 O O . GLY A 1 263 ? -31.528 13.417 1.379 1.00 44.91 263 GLY A O 1
ATOM 2134 N N . GLU A 1 264 ? -32.904 11.814 2.097 1.00 39.03 264 GLU A N 1
ATOM 2135 C CA . GLU A 1 264 ? -34.112 12.400 1.487 1.00 39.03 264 GLU A CA 1
ATOM 2136 C C . GLU A 1 264 ? -35.279 12.369 2.482 1.00 39.03 264 GLU A C 1
ATOM 2138 O O . GLU A 1 264 ? -36.181 11.533 2.425 1.00 39.03 264 GLU A O 1
ATOM 2143 N N . THR A 1 265 ? -35.302 13.331 3.410 1.00 40.06 265 THR A N 1
ATOM 2144 C CA . THR A 1 265 ? -36.569 13.723 4.031 1.00 40.06 265 THR A CA 1
ATOM 2145 C C . THR A 1 265 ? -37.405 14.409 2.960 1.00 40.06 265 THR A C 1
ATOM 2147 O O . THR A 1 265 ? -37.147 15.553 2.587 1.00 40.06 265 THR A O 1
ATOM 2150 N N . VAL A 1 266 ? -38.394 13.684 2.443 1.00 40.31 266 VAL A N 1
ATOM 2151 C CA . VAL A 1 266 ? -39.452 14.225 1.591 1.00 40.31 266 VAL A CA 1
ATOM 2152 C C . VAL A 1 266 ? -40.157 15.343 2.359 1.00 40.31 266 VAL A C 1
ATOM 2154 O O . VAL A 1 266 ? -40.959 15.067 3.253 1.00 40.31 266 VAL A O 1
ATOM 2157 N N . ASP A 1 267 ? -39.882 16.594 1.990 1.00 45.31 267 ASP A N 1
ATOM 2158 C CA . ASP A 1 267 ? -40.733 17.732 2.331 1.00 45.31 267 ASP A CA 1
ATOM 2159 C C . ASP A 1 267 ? -42.132 17.446 1.773 1.00 45.31 267 ASP A C 1
ATOM 2161 O O . ASP A 1 267 ? -42.389 17.517 0.567 1.00 45.31 267 ASP A O 1
ATOM 2165 N N . LYS A 1 268 ? -43.050 17.060 2.658 1.00 39.31 268 LYS A N 1
ATOM 2166 C CA . LYS A 1 268 ? -44.480 17.078 2.366 1.00 39.31 268 LYS A CA 1
ATOM 2167 C C . LYS A 1 268 ? -45.037 18.389 2.893 1.00 39.31 268 LYS A C 1
ATOM 2169 O O . LYS A 1 268 ? -45.484 18.475 4.030 1.00 39.31 268 LYS A O 1
ATOM 2174 N N . ASP A 1 269 ? -45.024 19.383 2.013 1.00 41.19 269 ASP A N 1
ATOM 2175 C CA . ASP A 1 269 ? -45.951 20.508 2.050 1.00 41.19 269 ASP A CA 1
ATOM 2176 C C . ASP A 1 269 ? -47.392 19.980 1.964 1.00 41.19 269 ASP A C 1
ATOM 2178 O O . ASP A 1 269 ? -47.852 19.672 0.861 1.00 41.19 269 ASP A O 1
ATOM 2182 N N . TRP A 1 270 ? -48.088 19.867 3.102 1.00 50.59 270 TRP A N 1
ATOM 2183 C CA . TRP A 1 270 ? -49.505 20.236 3.293 1.00 50.59 270 TRP A CA 1
ATOM 2184 C C . TRP A 1 270 ? -49.967 20.055 4.745 1.00 50.59 270 TRP A C 1
ATOM 2186 O O . TRP A 1 270 ? -49.621 19.033 5.375 1.00 50.59 270 TRP A O 1
#

Solvent-accessible surface area (backbone atoms only — not comparable to full-atom values): 15108 Å² total; per-residue (Å²): 139,76,75,78,64,60,63,57,54,60,58,57,56,63,66,74,76,66,87,80,86,77,82,68,72,80,53,41,63,58,25,46,54,53,16,51,51,30,41,69,72,68,41,30,70,60,14,35,50,29,16,52,56,18,46,75,76,42,86,46,27,69,37,27,38,53,28,12,56,27,28,44,76,70,68,37,21,72,59,13,23,54,23,11,54,52,11,35,70,50,36,91,43,71,69,51,24,41,52,20,33,40,51,25,11,52,22,25,38,52,47,13,69,73,31,39,87,85,37,48,74,59,14,46,54,24,22,52,51,14,30,53,25,19,51,54,29,39,74,77,39,75,82,43,61,69,40,55,49,52,27,52,51,29,49,49,56,47,51,50,54,54,50,53,56,52,51,57,51,53,54,54,53,57,55,58,55,62,72,63,65,86,76,77,94,83,82,87,87,89,83,88,90,74,75,69,68,56,54,57,52,52,54,55,51,52,56,52,52,54,56,52,52,57,54,54,57,57,53,57,61,54,54,68,61,65,72,74,71,82,86,82,85,90,86,78,93,67,50,76,68,55,52,52,60,47,47,56,52,46,56,50,50,57,49,49,51,63,63,55,72,77,68,76,84,77,84,73,92,125

Mean predicted aligned error: 16.78 Å

Foldseek 3Di:
DPPVPVVVVVVVVVVVVDDPPDPPPPALVVLLVVLFVCVVVVVLVVSLVSLVVNVVSPQALSSLQSNLLSCVSVLVLVSSLVSLVSSLVRDPDLVSNLVSLLSNLVSLQSVLVVCCVVPVVSSLVSLVSSLVSLVVSCVSPVPPPLSVVSNVVSVVSNVVSVVVVVVVVVVVVVVVVVVVPVPDPDDDDDDDDDDPVVVVVVVVVVVVVVVVVVLVVVVVVLVVVVVPPPDDDDDDDQTSVNVVVVVSVVVVVSVVCVVCVVDDPDPDDD

Nearest PDB structures (foldseek):
  3qky-assembly1_A  TM=8.156E-01  e=4.689E-03  Rhodothermus marinus DSM 4252
  5efr-assembly1_A  TM=7.987E-01  e=8.723E-03  Rhodothermus marinus
  4wne-assembly1_A  TM=7.968E-01  e=1.623E-02  Homo sapiens
  6e9t-assembly1_B  TM=4.958E-01  e=9.919E-02  synthetic construct
  4q66-assembly1_B  TM=6.710E-01  e=4.682E-01  Saccharomyces cerevisiae S288C

Radius of gyration: 31.41 Å; Cα contacts (8 Å, |Δi|>4): 227; chains: 1; bounding box: 111×36×106 Å

pLDDT: mean 70.53, std 24.22, range [29.02, 98.75]

Secondary structure (DSSP, 8-state):
--STTHHHHHHHHTTSS-SS-------THHHHHHHHHHHHTT-HHHHHHHHHHHHHH---HHHHHHHHHHHHHTT-HHHHHHHHHHHHHH-SSHHHHHHHHHHHHHHHHHHHHHHTTT-HHHHHHHHHHHHHHHHHHHHH-TT-HHHHHHHHHHHHHHHHHHHHHHHHHHHHHHHHHHTSSTT-----------SHHHHHHHHHHHHHHHHHHHHHHHHHHHHHHHTT-------S---HHHHHHHHHHHHHHHHHHHHHTT--------